Protein AF-A0A3D5DPA6-F1 (afdb_monomer_lite)

Radius of gyration: 35.5 Å; chains: 1; bounding box: 96×90×96 Å

pLDDT: mean 72.43, std 26.32, range [26.78, 98.31]

Foldseek 3Di:
DDVVVVVVVVVVVVVVVVVVVVPDDPDDDDDDDDDDDDDDDDDDDDDDDDDDDDDDDDDDDDDDDDDDDDDDDDDDDDDDDDDDDDYDDDDDDDDDDDDDDDDDDDDDPPPVVVVVVVVVVVCVPPDDDQDDPPPLLVVQLVLLQVLLVQCLLAEPPQRHQQCNDPLRVSLLSLQLCLPVVSQQQDADPVQCFHGSNTDHPVLLQVQVVSRPPVDRQDRSPNNSVSSSVSSLLNCQAFWHFDQDPVRDTDTGGHLQLALVLLCQQPVGSDWDDDVVGGIGNPDDRDDLRSSLVSQLVSSPVSDDPDDSVSSNLSSVCSSCVVPCPDVSNSVSSVVSVVCPPDD

Secondary structure (DSSP, 8-state):
--HHHHHHHHHHHHHHHHHHHHTSPP-------------------------------------------------------S-----------------PPPP-----SSSHHHHHHHHHHHHHHSSSPPP---TTHHHHHHHHHHHTT-GGGS-TTT---TTTSTTTTTHHHHHHHHHHTT-TT-EETTTTEETTTTB-HHHHHHHHGGGT-SS---TTSHHHHHHHHHHHHHHHHH-EEEE-TTSSEEEE--GGGSHHHHHHHHS---EE--TTS--EESS---SHHHHHHHHHHHHHHHSTT--HHHHHHHHHHHHTTT-TTSHHHHHHHHHHHHS----

Sequence (343 aa):
MNKTAELERRLDDVRMSLEFELAQPERGREAPADQIPASCDCTQDDPYCEHDAGRPAAAFGPPRAAQFHAGAYTPGHAGSPGWRTEELVSKGRHSSYHLRLSRGRKVAIAVAVVVAVLVAIVVMTLPGGRASWPASVPRMQSEASRACQNPDVRSEPGQINFACARATRQILWVFALLTSGGNPDFADARTGRIGLEPITPAQGGEVAWSLNLHHPYHPANPIDSIEVAARAINNIIGGATVTGANGNPVVQPGLESDPANCVRYTGSAALSSRRGFPSLCARPVTSPAGQAALVADVFQKWVVGAAPATAQDAAVLFENSANVSDPRVQAILDNLQHSKPQA

Structure (mmCIF, N/CA/C/O backbone):
data_AF-A0A3D5DPA6-F1
#
_entry.id   AF-A0A3D5DPA6-F1
#
loop_
_atom_site.group_PDB
_atom_site.id
_atom_site.type_symbol
_atom_site.label_atom_id
_atom_site.label_alt_id
_atom_site.label_comp_id
_atom_site.label_asym_id
_atom_site.label_entity_id
_atom_site.label_seq_id
_atom_site.pdbx_PDB_ins_code
_atom_site.Cartn_x
_atom_site.Cartn_y
_atom_site.Cartn_z
_atom_site.occupancy
_atom_site.B_iso_or_equiv
_atom_site.auth_seq_id
_atom_site.auth_comp_id
_atom_site.auth_asym_id
_atom_site.auth_atom_id
_atom_site.pdbx_PDB_model_num
ATOM 1 N N . MET A 1 1 ? 35.028 13.591 1.777 1.00 45.66 1 MET A N 1
ATOM 2 C CA . MET A 1 1 ? 34.326 12.451 1.146 1.00 45.66 1 MET A CA 1
ATOM 3 C C . MET A 1 1 ? 34.396 11.282 2.110 1.00 45.66 1 MET A C 1
ATOM 5 O O . MET A 1 1 ? 35.491 10.816 2.404 1.00 45.66 1 MET A O 1
ATOM 9 N N . ASN A 1 2 ? 33.264 10.928 2.717 1.00 57.66 2 ASN A N 1
ATOM 10 C CA . ASN A 1 2 ? 33.223 10.012 3.852 1.00 57.66 2 ASN A CA 1
ATOM 11 C C . ASN A 1 2 ? 33.128 8.567 3.344 1.00 57.66 2 ASN A C 1
ATOM 13 O O . ASN A 1 2 ? 32.065 8.133 2.908 1.00 57.66 2 ASN A O 1
ATOM 17 N N . LYS A 1 3 ? 34.256 7.846 3.360 1.00 53.59 3 LYS A N 1
ATOM 18 C CA . LYS A 1 3 ? 34.376 6.467 2.851 1.00 53.59 3 LYS A CA 1
ATOM 19 C C . LYS A 1 3 ? 33.399 5.491 3.523 1.00 53.59 3 LYS A C 1
ATOM 21 O O . LYS A 1 3 ? 33.078 4.467 2.937 1.00 53.59 3 LYS A O 1
ATOM 26 N N . THR A 1 4 ? 32.909 5.828 4.712 1.00 59.84 4 THR A N 1
ATOM 27 C CA . THR A 1 4 ? 31.949 5.026 5.475 1.00 59.84 4 THR A CA 1
ATOM 28 C C . THR A 1 4 ? 30.556 5.020 4.840 1.00 59.84 4 THR A C 1
ATOM 30 O O . THR A 1 4 ? 29.959 3.960 4.726 1.00 59.84 4 THR A O 1
ATOM 33 N N . ALA A 1 5 ? 30.085 6.157 4.314 1.00 61.06 5 ALA A N 1
ATOM 34 C CA . ALA A 1 5 ? 28.770 6.246 3.664 1.00 61.06 5 ALA A CA 1
ATOM 35 C C . ALA A 1 5 ? 28.733 5.509 2.310 1.00 61.06 5 ALA A C 1
ATOM 37 O O . ALA A 1 5 ? 27.721 4.934 1.923 1.00 61.06 5 ALA A O 1
ATOM 38 N N . GLU A 1 6 ? 29.863 5.491 1.598 1.00 57.03 6 GLU A N 1
ATOM 39 C CA . GLU A 1 6 ? 30.046 4.691 0.379 1.00 57.03 6 GLU A CA 1
ATOM 40 C C . GLU A 1 6 ? 30.031 3.186 0.701 1.00 57.03 6 GLU A C 1
ATOM 42 O O . GLU A 1 6 ? 29.489 2.391 -0.064 1.00 57.03 6 GLU A O 1
ATOM 47 N N . LEU A 1 7 ? 30.609 2.793 1.843 1.00 50.09 7 LEU A N 1
ATOM 48 C CA . LEU A 1 7 ? 30.645 1.401 2.285 1.00 50.09 7 LEU A CA 1
ATOM 49 C C . LEU A 1 7 ? 29.255 0.909 2.706 1.00 50.09 7 LEU A C 1
ATOM 51 O O . LEU A 1 7 ? 28.866 -0.185 2.315 1.00 50.09 7 LEU A O 1
ATOM 55 N N . GLU A 1 8 ? 28.502 1.726 3.443 1.00 61.59 8 GLU A N 1
ATOM 56 C CA . GLU A 1 8 ? 27.121 1.427 3.848 1.00 61.59 8 GLU A CA 1
ATOM 57 C C . GLU A 1 8 ? 26.204 1.299 2.630 1.00 61.59 8 GLU A C 1
ATOM 59 O O . GLU A 1 8 ? 25.492 0.308 2.502 1.00 61.59 8 GLU A O 1
ATOM 64 N N . ARG A 1 9 ? 26.325 2.211 1.654 1.00 64.38 9 ARG A N 1
ATOM 65 C CA . ARG A 1 9 ? 25.565 2.132 0.399 1.00 64.38 9 ARG A CA 1
ATOM 66 C C . ARG A 1 9 ? 25.869 0.855 -0.390 1.00 64.38 9 ARG A C 1
ATOM 68 O O . ARG A 1 9 ? 24.961 0.260 -0.958 1.00 64.38 9 ARG A O 1
ATOM 75 N N . ARG A 1 10 ? 27.135 0.422 -0.420 1.00 53.66 10 ARG A N 1
ATOM 76 C CA . ARG A 1 10 ? 27.532 -0.847 -1.055 1.00 53.66 10 ARG A CA 1
ATOM 77 C C . ARG A 1 10 ? 27.033 -2.058 -0.277 1.00 53.66 10 ARG A C 1
ATOM 79 O O . ARG A 1 10 ? 26.700 -3.058 -0.894 1.00 53.66 10 ARG A O 1
ATOM 86 N N . LEU A 1 11 ? 26.978 -1.980 1.050 1.00 56.88 11 LEU A N 1
ATOM 87 C CA . LEU A 1 11 ? 26.436 -3.052 1.882 1.00 56.88 11 LEU A CA 1
ATOM 88 C C . LEU A 1 11 ? 24.931 -3.224 1.671 1.00 56.88 11 LEU A C 1
ATOM 90 O O . LEU A 1 11 ? 24.476 -4.358 1.561 1.00 56.88 11 LEU A O 1
ATOM 94 N N . ASP A 1 12 ? 24.183 -2.127 1.554 1.00 58.06 12 ASP A N 1
ATOM 95 C CA . ASP A 1 12 ? 22.744 -2.172 1.280 1.00 58.06 12 ASP A CA 1
ATOM 96 C C . ASP A 1 12 ? 22.443 -2.665 -0.142 1.00 58.06 12 ASP A C 1
ATOM 98 O O . ASP A 1 12 ? 21.520 -3.453 -0.340 1.00 58.06 12 ASP A O 1
ATOM 102 N N . ASP A 1 13 ? 23.258 -2.282 -1.127 1.00 57.16 13 ASP A N 1
ATOM 103 C CA . ASP A 1 13 ? 23.141 -2.756 -2.513 1.00 57.16 13 ASP A CA 1
ATOM 104 C C . ASP A 1 13 ? 23.469 -4.256 -2.647 1.00 57.16 13 ASP A C 1
ATOM 106 O O . ASP A 1 13 ? 22.744 -5.020 -3.291 1.00 57.16 13 ASP A O 1
ATOM 110 N N . VAL A 1 14 ? 24.516 -4.712 -1.948 1.00 51.75 14 VAL A N 1
ATOM 111 C CA . VAL A 1 14 ? 24.869 -6.136 -1.849 1.00 51.75 14 VAL A CA 1
ATOM 112 C C . VAL A 1 14 ? 23.791 -6.911 -1.099 1.00 51.75 14 VAL A C 1
ATOM 114 O O . VAL A 1 14 ? 23.474 -8.031 -1.485 1.00 51.75 14 VAL A O 1
ATOM 117 N N . ARG A 1 15 ? 23.182 -6.327 -0.064 1.00 55.09 15 ARG A N 1
ATOM 118 C CA . ARG A 1 15 ? 22.093 -6.962 0.680 1.00 55.09 15 ARG A CA 1
ATOM 119 C C . ARG A 1 15 ? 20.827 -7.093 -0.161 1.00 55.09 15 ARG A C 1
ATOM 121 O O . ARG A 1 15 ? 20.239 -8.166 -0.162 1.00 55.09 15 ARG A O 1
ATOM 128 N N . MET A 1 16 ? 20.437 -6.058 -0.905 1.00 47.41 16 MET A N 1
ATOM 129 C CA . MET A 1 16 ? 19.307 -6.145 -1.838 1.00 47.41 16 MET A CA 1
ATOM 130 C C . MET A 1 16 ? 19.574 -7.161 -2.951 1.00 47.41 16 MET A C 1
ATOM 132 O O . MET A 1 16 ? 18.685 -7.938 -3.293 1.00 47.41 16 MET A O 1
ATOM 136 N N . SER A 1 17 ? 20.804 -7.212 -3.472 1.00 44.91 17 SER A N 1
ATOM 137 C CA . SER A 1 17 ? 21.204 -8.236 -4.444 1.00 44.91 17 SER A CA 1
ATOM 138 C C . SER A 1 17 ? 21.165 -9.646 -3.850 1.00 44.91 17 SER A C 1
ATOM 140 O O . SER A 1 17 ? 20.694 -10.564 -4.510 1.00 44.91 17 SER A O 1
ATOM 142 N N . LEU A 1 18 ? 21.588 -9.823 -2.595 1.00 39.78 18 LEU A N 1
ATOM 143 C CA . LEU A 1 18 ? 21.580 -11.115 -1.905 1.00 39.78 18 LEU A CA 1
ATOM 144 C C . LEU A 1 18 ? 20.160 -11.572 -1.541 1.00 39.78 18 LEU A C 1
ATOM 146 O O . LEU A 1 18 ? 19.842 -12.746 -1.682 1.00 39.78 18 LEU A O 1
ATOM 150 N N . GLU A 1 19 ? 19.286 -10.662 -1.108 1.00 49.97 19 GLU A N 1
ATOM 151 C CA . GLU A 1 19 ? 17.864 -10.952 -0.874 1.00 49.97 19 GLU A CA 1
ATOM 152 C C . GLU A 1 19 ? 17.153 -11.323 -2.188 1.00 49.97 19 GLU A C 1
ATOM 154 O O . GLU A 1 19 ? 16.277 -12.188 -2.196 1.00 49.97 19 GLU A O 1
ATOM 159 N N . PHE A 1 20 ? 17.581 -10.744 -3.314 1.00 46.06 20 PHE A N 1
ATOM 160 C CA . PHE A 1 20 ? 17.113 -11.111 -4.651 1.00 46.06 20 PHE A CA 1
ATOM 161 C C . PHE A 1 20 ? 17.665 -12.467 -5.131 1.00 46.06 20 PHE A C 1
ATOM 163 O O . PHE A 1 20 ? 16.956 -13.230 -5.787 1.00 46.06 20 PHE A O 1
ATOM 170 N N . GLU A 1 21 ? 18.908 -12.800 -4.782 1.00 40.34 21 GLU A N 1
ATOM 171 C CA . GLU A 1 21 ? 19.553 -14.073 -5.122 1.00 40.34 21 GLU A CA 1
ATOM 172 C C . GLU A 1 21 ? 18.999 -15.238 -4.280 1.00 40.34 21 GLU A C 1
ATOM 174 O O . GLU A 1 21 ? 18.727 -16.309 -4.814 1.00 40.34 21 GLU A O 1
ATOM 179 N N . LEU A 1 22 ? 18.705 -15.004 -2.995 1.00 42.12 22 LEU A N 1
ATOM 180 C CA . LEU A 1 22 ? 18.039 -15.959 -2.096 1.00 42.12 22 LEU A CA 1
ATOM 181 C C . LEU A 1 22 ? 16.552 -16.178 -2.426 1.00 42.12 22 LEU A C 1
ATOM 183 O O . LEU A 1 22 ? 15.965 -17.166 -1.988 1.00 42.12 22 LEU A O 1
ATOM 187 N N . ALA A 1 23 ? 15.938 -15.278 -3.199 1.00 42.88 23 ALA A N 1
ATOM 188 C CA . ALA A 1 23 ? 14.587 -15.441 -3.733 1.00 42.88 23 ALA A CA 1
ATOM 189 C C . ALA A 1 23 ? 14.543 -16.267 -5.036 1.00 42.88 23 ALA A C 1
ATOM 191 O O . ALA A 1 23 ? 13.455 -16.529 -5.556 1.00 42.88 23 ALA A O 1
ATOM 192 N N . GLN A 1 24 ? 15.692 -16.705 -5.570 1.00 38.66 24 GLN A N 1
ATOM 193 C CA . GLN A 1 24 ? 15.727 -17.704 -6.636 1.00 38.66 24 GLN A CA 1
ATOM 194 C C . GLN A 1 24 ? 15.568 -19.105 -6.026 1.00 38.66 24 GLN A C 1
ATOM 196 O O . GLN A 1 24 ? 16.349 -19.475 -5.149 1.00 38.66 24 GLN A O 1
ATOM 201 N N . PRO A 1 25 ? 14.600 -19.928 -6.472 1.00 34.19 25 PRO A N 1
ATOM 202 C CA . PRO A 1 25 ? 14.582 -21.328 -6.081 1.00 34.19 25 PRO A CA 1
ATOM 203 C C . PRO A 1 25 ? 15.853 -22.001 -6.607 1.00 34.19 25 PRO A C 1
ATOM 205 O O . PRO A 1 25 ? 16.203 -21.859 -7.783 1.00 34.19 25 PRO A O 1
ATOM 208 N N . GLU A 1 26 ? 16.541 -22.727 -5.724 1.00 34.16 26 GLU A N 1
ATOM 209 C CA . GLU A 1 26 ? 17.706 -23.533 -6.072 1.00 34.16 26 GLU A CA 1
ATOM 210 C C . GLU A 1 26 ? 17.439 -24.361 -7.334 1.00 34.16 26 GLU A C 1
ATOM 212 O O . GLU A 1 26 ? 16.418 -25.045 -7.453 1.00 34.16 26 GLU A O 1
ATOM 217 N N . ARG A 1 27 ? 18.381 -24.315 -8.286 1.00 33.81 27 ARG A N 1
ATOM 218 C CA . ARG A 1 27 ? 18.379 -25.202 -9.450 1.00 33.81 27 ARG A CA 1
ATOM 219 C C . ARG A 1 27 ? 18.388 -26.650 -8.971 1.00 33.81 27 ARG A C 1
ATOM 221 O O . ARG A 1 27 ? 19.429 -27.198 -8.610 1.00 33.81 27 ARG A O 1
ATOM 228 N N . GLY A 1 28 ? 17.230 -27.291 -9.057 1.00 30.94 28 GLY A N 1
ATOM 229 C CA . GLY A 1 28 ? 17.124 -28.738 -9.100 1.00 30.94 28 GLY A CA 1
ATOM 230 C C . GLY A 1 28 ? 17.889 -29.268 -10.312 1.00 30.94 28 GLY A C 1
ATOM 231 O O . GLY A 1 28 ? 17.448 -29.116 -11.445 1.00 30.94 28 GLY A O 1
ATOM 232 N N . ARG A 1 29 ? 19.070 -29.818 -10.028 1.00 32.12 29 ARG A N 1
ATOM 233 C CA . ARG A 1 29 ? 19.780 -30.918 -10.700 1.00 32.12 29 ARG A CA 1
ATOM 234 C C . ARG A 1 29 ? 19.189 -31.381 -12.046 1.00 32.12 29 ARG A C 1
ATOM 236 O O . ARG A 1 29 ? 18.097 -31.940 -12.094 1.00 32.12 29 ARG A O 1
ATOM 243 N N . GLU A 1 30 ? 19.985 -31.227 -13.103 1.00 35.66 30 GLU A N 1
ATOM 244 C CA . GLU A 1 30 ? 19.811 -31.872 -14.410 1.00 35.66 30 GLU A CA 1
ATOM 245 C C . GLU A 1 30 ? 19.479 -33.369 -14.298 1.00 35.66 30 GLU A C 1
ATOM 247 O O . GLU A 1 30 ? 20.151 -34.119 -13.587 1.00 35.66 30 GLU A O 1
ATOM 252 N N . ALA A 1 31 ? 18.493 -33.803 -15.085 1.00 29.53 31 ALA A N 1
ATOM 253 C CA . ALA A 1 31 ? 18.362 -35.176 -15.562 1.00 29.53 31 ALA A CA 1
ATOM 254 C C . ALA A 1 31 ? 18.289 -35.137 -17.104 1.00 29.53 31 ALA A C 1
ATOM 256 O O . ALA A 1 31 ? 17.688 -34.208 -17.650 1.00 29.53 31 ALA A O 1
ATOM 257 N N . PRO A 1 32 ? 18.945 -36.074 -17.810 1.00 33.34 32 PRO A N 1
ATOM 258 C CA . PRO A 1 32 ? 19.296 -35.910 -19.216 1.00 33.34 32 PRO A CA 1
ATOM 259 C C . PRO A 1 32 ? 18.107 -36.117 -20.156 1.00 33.34 32 PRO A C 1
ATOM 261 O O . PRO A 1 32 ? 17.186 -36.885 -19.878 1.00 33.34 32 PRO A O 1
ATOM 264 N N . ALA A 1 33 ? 18.179 -35.436 -21.299 1.00 39.47 33 ALA A N 1
ATOM 265 C CA . ALA A 1 33 ? 17.350 -35.689 -22.464 1.00 39.47 33 ALA A CA 1
ATOM 266 C C . ALA A 1 33 ? 17.561 -37.124 -22.961 1.00 39.47 33 ALA A C 1
ATOM 268 O O . ALA A 1 33 ? 18.704 -37.508 -23.184 1.00 39.47 33 ALA A O 1
ATOM 269 N N . ASP A 1 34 ? 16.477 -37.885 -23.132 1.00 38.34 34 ASP A N 1
ATOM 270 C CA . ASP A 1 34 ? 16.274 -38.753 -24.296 1.00 38.34 34 ASP A CA 1
ATOM 271 C C . ASP A 1 34 ? 14.910 -39.470 -24.264 1.00 38.34 34 ASP A C 1
ATOM 273 O O . ASP A 1 34 ? 14.419 -39.872 -23.212 1.00 38.34 34 ASP A O 1
ATOM 277 N N . GLN A 1 35 ? 14.383 -39.688 -25.475 1.00 32.66 35 GLN A N 1
ATOM 278 C CA . GLN A 1 35 ? 13.278 -40.573 -25.895 1.00 32.66 35 GLN A CA 1
ATOM 279 C C . GLN A 1 35 ? 11.896 -39.948 -26.174 1.00 32.66 35 GLN A C 1
ATOM 281 O O . GLN A 1 35 ? 11.013 -39.806 -25.333 1.00 32.66 35 GLN A O 1
ATOM 286 N N . ILE A 1 36 ? 11.734 -39.676 -27.472 1.00 39.12 36 ILE A N 1
ATOM 287 C CA . ILE A 1 36 ? 10.507 -39.586 -28.274 1.00 39.12 36 ILE A CA 1
ATOM 288 C C . ILE A 1 36 ? 9.677 -40.885 -28.139 1.00 39.12 36 ILE A C 1
ATOM 290 O O . ILE A 1 36 ? 10.257 -41.968 -28.050 1.00 39.12 36 ILE A O 1
ATOM 294 N N . PRO A 1 37 ? 8.338 -40.816 -28.275 1.00 35.31 37 PRO A N 1
ATOM 295 C CA . PRO A 1 37 ? 7.707 -41.637 -29.312 1.00 35.31 37 PRO A CA 1
ATOM 296 C C . PRO A 1 37 ? 6.803 -40.821 -30.243 1.00 35.31 37 PRO A C 1
ATOM 298 O O . PRO A 1 37 ? 5.924 -40.073 -29.819 1.00 35.31 37 PRO A O 1
ATOM 301 N N . ALA A 1 38 ? 7.017 -41.036 -31.538 1.00 33.12 38 ALA A N 1
ATOM 302 C CA . ALA A 1 38 ? 6.091 -40.712 -32.603 1.00 33.12 38 ALA A CA 1
ATOM 303 C C . ALA A 1 38 ? 4.957 -41.748 -32.630 1.00 33.12 38 ALA A C 1
ATOM 305 O O . ALA A 1 38 ? 5.204 -42.940 -32.458 1.00 33.12 38 ALA A O 1
ATOM 306 N N . SER A 1 39 ? 3.731 -41.304 -32.891 1.00 29.64 39 SER A N 1
ATOM 307 C CA . SER A 1 39 ? 2.858 -41.836 -33.952 1.00 29.64 39 SER A CA 1
ATOM 308 C C . SER A 1 39 ? 1.429 -41.327 -33.759 1.00 29.64 39 SER A C 1
ATOM 310 O O . SER A 1 39 ? 0.843 -41.468 -32.692 1.00 29.64 39 SER A O 1
ATOM 312 N N . CYS A 1 40 ? 0.904 -40.692 -34.802 1.00 28.23 40 CYS A N 1
ATOM 313 C CA . CYS A 1 40 ? -0.411 -40.960 -35.381 1.00 28.23 40 CYS A CA 1
ATOM 314 C C . CYS A 1 40 ? -0.485 -40.126 -36.660 1.00 28.23 40 CYS A C 1
ATOM 316 O O . CYS A 1 40 ? -0.783 -38.934 -36.654 1.00 28.23 40 CYS A O 1
ATOM 318 N N . ASP A 1 41 ? -0.077 -40.801 -37.724 1.00 30.25 41 ASP A N 1
ATOM 319 C CA . ASP A 1 41 ? -0.128 -40.411 -39.120 1.00 30.25 41 ASP A CA 1
ATOM 320 C C . ASP A 1 41 ? -1.521 -40.740 -39.672 1.00 30.25 41 ASP A C 1
ATOM 322 O O . ASP A 1 41 ? -2.005 -41.854 -39.473 1.00 30.25 41 ASP A O 1
ATOM 326 N N . CYS A 1 42 ? -2.146 -39.776 -40.346 1.00 26.78 42 CYS A N 1
ATOM 327 C CA . CYS A 1 42 ? -3.297 -39.984 -41.221 1.00 26.78 42 CYS A CA 1
ATOM 328 C C . CYS A 1 42 ? -3.216 -38.959 -42.363 1.00 26.78 42 CYS A C 1
ATOM 330 O O . CYS A 1 42 ? -3.900 -37.934 -42.330 1.00 26.78 42 CYS A O 1
ATOM 332 N N . THR A 1 43 ? -2.392 -39.228 -43.376 1.00 31.45 43 THR A N 1
ATOM 333 C CA . THR A 1 43 ? -2.545 -38.619 -44.706 1.00 31.45 43 THR A CA 1
ATOM 334 C C . THR A 1 43 ? -3.060 -39.656 -45.707 1.00 31.45 43 THR A C 1
ATOM 336 O O . THR A 1 43 ? -2.410 -40.644 -46.013 1.00 31.45 43 THR A O 1
ATOM 339 N N . GLN A 1 44 ? -4.327 -39.457 -46.075 1.00 34.66 44 GLN A N 1
ATOM 340 C CA . GLN A 1 44 ? -4.905 -39.467 -47.424 1.00 34.66 44 GLN A CA 1
ATOM 341 C C . GLN A 1 44 ? -4.053 -40.069 -48.562 1.00 34.66 44 GLN A C 1
ATOM 343 O O . GLN A 1 44 ? -3.026 -39.497 -48.899 1.00 34.66 44 GLN A O 1
ATOM 348 N N . ASP A 1 45 ? -4.533 -41.163 -49.171 1.00 32.06 45 ASP A N 1
ATOM 349 C CA . ASP A 1 45 ? -4.733 -41.327 -50.628 1.00 32.06 45 ASP A CA 1
ATOM 350 C C . ASP A 1 45 ? -5.134 -42.780 -50.966 1.00 32.06 45 ASP A C 1
ATOM 352 O O . ASP A 1 45 ? -4.396 -43.716 -50.679 1.00 32.06 45 ASP A O 1
ATOM 356 N N . ASP A 1 46 ? -6.325 -42.980 -51.547 1.00 31.19 46 ASP A N 1
ATOM 357 C CA . ASP A 1 46 ? -6.431 -43.536 -52.907 1.00 31.19 46 ASP A CA 1
ATOM 358 C C . ASP A 1 46 ? -7.879 -43.451 -53.464 1.00 31.19 46 ASP A C 1
ATOM 360 O O . ASP A 1 46 ? -8.850 -43.473 -52.696 1.00 31.19 46 ASP A O 1
ATOM 364 N N . PRO A 1 47 ? -8.042 -43.317 -54.797 1.00 48.84 47 PRO A N 1
ATOM 365 C CA . PRO A 1 47 ? -9.281 -42.979 -55.493 1.00 48.84 47 PRO A CA 1
ATOM 366 C C . PRO A 1 47 ? -9.983 -44.219 -56.069 1.00 48.84 47 PRO A C 1
ATOM 368 O O . PRO A 1 47 ? -9.327 -45.206 -56.368 1.00 48.84 47 PRO A O 1
ATOM 371 N N . TYR A 1 48 ? -11.304 -44.159 -56.276 1.00 29.70 48 TYR A N 1
ATOM 372 C CA . TYR A 1 48 ? -12.026 -44.612 -57.484 1.00 29.70 48 TYR A CA 1
ATOM 373 C C . TYR A 1 48 ? -13.547 -44.624 -57.243 1.00 29.70 48 TYR A C 1
ATOM 375 O O . TYR A 1 48 ? -14.019 -44.873 -56.135 1.00 29.70 48 TYR A O 1
ATOM 383 N N . CYS A 1 49 ? -14.266 -44.436 -58.352 1.00 28.72 49 CYS A N 1
ATOM 384 C CA . CYS A 1 49 ? -15.697 -44.621 -58.615 1.00 28.72 49 CYS A CA 1
ATOM 385 C C . CYS A 1 49 ? -16.550 -43.345 -58.740 1.00 28.72 49 CYS A C 1
ATOM 387 O O . CYS A 1 49 ? -16.782 -42.571 -57.816 1.00 28.72 49 CYS A O 1
ATOM 389 N N . GLU A 1 50 ? -16.976 -43.197 -59.990 1.00 29.27 50 GLU A N 1
ATOM 390 C CA . GLU A 1 50 ? -17.654 -42.129 -60.701 1.00 29.27 50 GLU A CA 1
ATOM 391 C C . GLU A 1 50 ? -19.151 -41.963 -60.400 1.00 29.27 50 GLU A C 1
ATOM 393 O O . GLU A 1 50 ? -19.817 -42.885 -59.946 1.00 29.27 50 GLU A O 1
ATOM 398 N N . HIS A 1 51 ? -19.634 -40.778 -60.802 1.00 30.31 51 HIS A N 1
ATOM 399 C CA . HIS A 1 51 ? -20.952 -40.449 -61.359 1.00 30.31 51 HIS A CA 1
ATOM 400 C C . HIS A 1 51 ? -22.216 -40.921 -60.619 1.00 30.31 51 HIS A C 1
ATOM 402 O O . HIS A 1 51 ? -22.622 -42.070 -60.730 1.00 30.31 51 HIS A O 1
ATOM 408 N N . ASP A 1 52 ? -22.985 -39.949 -60.110 1.00 30.81 52 ASP A N 1
ATOM 409 C CA . ASP A 1 52 ? -24.289 -39.730 -60.744 1.00 30.81 52 ASP A CA 1
ATOM 410 C C . ASP A 1 52 ? -24.790 -38.283 -60.633 1.00 30.81 52 ASP A C 1
ATOM 412 O O . ASP A 1 52 ? -24.737 -37.633 -59.586 1.00 30.81 52 ASP A O 1
ATOM 416 N N . ALA A 1 53 ? -25.269 -37.781 -61.767 1.00 33.88 53 ALA A N 1
ATOM 417 C CA . ALA A 1 53 ? -25.881 -36.476 -61.930 1.00 33.88 53 ALA A CA 1
ATOM 418 C C . ALA A 1 53 ? -27.404 -36.626 -61.847 1.00 33.88 53 ALA A C 1
ATOM 420 O O . ALA A 1 53 ? -27.996 -37.426 -62.563 1.00 33.88 53 ALA A O 1
ATOM 421 N N . GLY A 1 54 ? -28.064 -35.805 -61.028 1.00 29.05 54 GLY A N 1
ATOM 422 C CA . GLY A 1 54 ? -29.524 -35.815 -60.933 1.00 29.05 54 GLY A CA 1
ATOM 423 C C . GLY A 1 54 ? -30.093 -34.551 -60.299 1.00 29.05 54 GLY A C 1
ATOM 424 O O . GLY A 1 54 ? -30.442 -34.532 -59.125 1.00 29.05 54 GLY A O 1
ATOM 425 N N . ARG A 1 55 ? -30.221 -33.482 -61.090 1.00 34.28 55 ARG A N 1
ATOM 426 C CA . ARG A 1 55 ? -31.156 -32.366 -60.839 1.00 34.28 55 ARG A CA 1
ATOM 427 C C . ARG A 1 55 ? -32.224 -32.432 -61.941 1.00 34.28 55 ARG A C 1
ATOM 429 O O . ARG A 1 55 ? -31.849 -32.781 -63.060 1.00 34.28 55 ARG A O 1
ATOM 436 N N . PRO A 1 56 ? -33.500 -32.052 -61.705 1.00 39.75 56 PRO A N 1
ATOM 437 C CA . PRO A 1 56 ? -33.824 -30.621 -61.740 1.00 39.75 56 PRO A CA 1
ATOM 438 C C . PRO A 1 56 ? -35.014 -30.132 -60.870 1.00 39.75 56 PRO A C 1
ATOM 440 O O . PRO A 1 56 ? -35.913 -30.867 -60.491 1.00 39.75 56 PRO A O 1
ATOM 443 N N . ALA A 1 57 ? -34.954 -28.824 -60.598 1.00 31.09 57 ALA A N 1
ATOM 444 C CA . ALA A 1 57 ? -35.997 -27.792 -60.463 1.00 31.09 57 ALA A CA 1
ATOM 445 C C . ALA A 1 57 ? -37.477 -28.116 -60.131 1.00 31.09 57 ALA A C 1
ATOM 447 O O . ALA A 1 57 ? -38.174 -28.751 -60.911 1.00 31.09 57 ALA A O 1
ATOM 448 N N . ALA A 1 58 ? -37.989 -27.419 -59.102 1.00 32.97 58 ALA A N 1
ATOM 449 C CA . ALA A 1 58 ? -39.225 -26.606 -59.087 1.00 32.97 58 ALA A CA 1
ATOM 450 C C . ALA A 1 58 ? -39.295 -25.830 -57.743 1.00 32.97 58 ALA A C 1
ATOM 452 O O . ALA A 1 58 ? -38.801 -26.335 -56.744 1.00 32.97 58 ALA A O 1
ATOM 453 N N . ALA A 1 59 ? -39.913 -24.665 -57.545 1.00 31.05 59 ALA A N 1
ATOM 454 C CA . ALA A 1 59 ? -40.253 -23.484 -58.337 1.00 31.05 59 ALA A CA 1
ATOM 455 C C . ALA A 1 59 ? -40.994 -22.523 -57.364 1.00 31.05 59 ALA A C 1
ATOM 457 O O . ALA A 1 59 ? -41.977 -22.922 -56.757 1.00 31.05 59 ALA A O 1
ATOM 458 N N . PHE A 1 60 ? -40.506 -21.281 -57.244 1.00 29.08 60 PHE A N 1
ATOM 459 C CA . PHE A 1 60 ? -41.234 -20.013 -57.016 1.00 29.08 60 PHE A CA 1
ATOM 460 C C . PHE A 1 60 ? -42.191 -19.771 -55.813 1.00 29.08 60 PHE A C 1
ATOM 462 O O . PHE A 1 60 ? -43.369 -20.084 -55.884 1.00 29.08 60 PHE A O 1
ATOM 469 N N . GLY A 1 61 ? -41.693 -18.973 -54.843 1.00 29.39 61 GLY A N 1
ATOM 470 C CA . GLY A 1 61 ? -42.264 -17.690 -54.337 1.00 29.39 61 GLY A CA 1
ATOM 471 C C . GLY A 1 61 ? -43.579 -17.668 -53.519 1.00 29.39 61 GLY A C 1
ATOM 472 O O . GLY A 1 61 ? -44.300 -18.656 -53.523 1.00 29.39 61 GLY A O 1
ATOM 473 N N . PRO A 1 62 ? -43.951 -16.538 -52.854 1.00 41.97 62 PRO A N 1
ATOM 474 C CA . PRO A 1 62 ? -43.379 -15.183 -52.951 1.00 41.97 62 PRO A CA 1
ATOM 475 C C . PRO A 1 62 ? -43.076 -14.472 -51.594 1.00 41.97 62 PRO A C 1
ATOM 477 O O . PRO A 1 62 ? -43.374 -14.994 -50.521 1.00 41.97 62 PRO A O 1
ATOM 480 N N . PRO A 1 63 ? -42.500 -13.247 -51.633 1.00 45.88 63 PRO A N 1
ATOM 481 C CA . PRO A 1 63 ? -42.315 -12.353 -50.484 1.00 45.88 63 PRO A CA 1
ATOM 482 C C . PRO A 1 63 ? -43.373 -11.223 -50.397 1.00 45.88 63 PRO A C 1
ATOM 484 O O . PRO A 1 63 ? -44.087 -10.965 -51.363 1.00 45.88 63 PRO A O 1
ATOM 487 N N . ARG A 1 64 ? -43.314 -10.467 -49.280 1.00 31.25 64 ARG A N 1
ATOM 488 C CA . ARG A 1 64 ? -43.923 -9.146 -48.948 1.00 31.25 64 ARG A CA 1
ATOM 489 C C . ARG A 1 64 ? -45.334 -9.105 -48.342 1.00 31.25 64 ARG A C 1
ATOM 491 O O . ARG A 1 64 ? -46.290 -9.568 -48.941 1.00 31.25 64 ARG A O 1
ATOM 498 N N . ALA A 1 65 ? -45.465 -8.274 -47.301 1.00 30.69 65 ALA A N 1
ATOM 499 C CA . ALA A 1 65 ? -46.221 -7.020 -47.411 1.00 30.69 65 ALA A CA 1
ATOM 500 C C . ALA A 1 65 ? -45.739 -5.981 -46.378 1.00 30.69 65 ALA A C 1
ATOM 502 O O . ALA A 1 65 ? -45.864 -6.170 -45.174 1.00 30.69 65 ALA A O 1
ATOM 503 N N . ALA A 1 66 ? -45.203 -4.870 -46.883 1.00 33.31 66 ALA A N 1
ATOM 504 C CA . ALA A 1 66 ? -45.239 -3.575 -46.217 1.00 33.31 66 ALA A CA 1
ATOM 505 C C . ALA A 1 66 ? -46.452 -2.825 -46.779 1.00 33.31 66 ALA A C 1
ATOM 507 O O . ALA A 1 66 ? -46.637 -2.827 -47.998 1.00 33.31 66 ALA A O 1
ATOM 508 N N . GLN A 1 67 ? -47.233 -2.162 -45.928 1.00 30.28 67 GLN A N 1
ATOM 509 C CA . GLN A 1 67 ? -48.159 -1.111 -46.346 1.00 30.28 67 GLN A CA 1
ATOM 510 C C . GLN A 1 67 ? -48.050 0.080 -45.392 1.00 30.28 67 GLN A C 1
ATOM 512 O O . GLN A 1 67 ? -48.173 -0.042 -44.176 1.00 30.28 67 GLN A O 1
ATOM 517 N N . PHE A 1 68 ? -47.757 1.223 -46.006 1.00 28.22 68 PHE A N 1
ATOM 518 C CA . PHE A 1 68 ? -47.875 2.575 -45.481 1.00 28.22 68 PHE A CA 1
ATOM 519 C C . PHE A 1 68 ? -49.336 2.901 -45.138 1.00 28.22 68 PHE A C 1
ATOM 521 O O . PHE A 1 68 ? -50.220 2.476 -45.869 1.00 28.22 68 PHE A O 1
ATOM 528 N N . HIS A 1 69 ? -49.567 3.762 -44.141 1.00 29.84 69 HIS A N 1
ATOM 529 C CA . HIS A 1 69 ? -50.265 5.039 -44.350 1.00 29.84 69 HIS A CA 1
ATOM 530 C C . HIS A 1 69 ? -50.062 5.999 -43.166 1.00 29.84 69 HIS A C 1
ATOM 532 O O . HIS A 1 69 ? -49.994 5.606 -42.006 1.00 29.84 69 HIS A O 1
ATOM 538 N N . ALA A 1 70 ? -49.912 7.272 -43.526 1.00 30.77 70 ALA A N 1
ATOM 539 C CA . ALA A 1 70 ? -49.693 8.436 -42.681 1.00 30.77 70 ALA A CA 1
ATOM 540 C C . ALA A 1 70 ? -50.943 8.850 -41.882 1.00 30.77 70 ALA A C 1
ATOM 542 O O . ALA A 1 70 ? -52.063 8.630 -42.336 1.00 30.77 70 ALA A O 1
ATOM 543 N N . GLY A 1 71 ? -50.752 9.554 -40.759 1.00 27.92 71 GLY A N 1
ATOM 544 C CA . GLY A 1 71 ? -51.851 10.244 -40.078 1.00 27.92 71 GLY A CA 1
ATOM 545 C C . GLY A 1 71 ? -51.477 10.912 -38.754 1.00 27.92 71 GLY A C 1
ATOM 546 O O . GLY A 1 71 ? -51.445 10.258 -37.725 1.00 27.92 71 GLY A O 1
ATOM 547 N N . ALA A 1 72 ? -51.198 12.215 -38.827 1.00 30.88 72 ALA A N 1
ATOM 548 C CA . ALA A 1 72 ? -51.454 13.278 -37.846 1.00 30.88 72 ALA A CA 1
ATOM 549 C C . ALA A 1 72 ? -51.470 12.968 -36.327 1.00 30.88 72 ALA A C 1
ATOM 551 O O . ALA A 1 72 ? -52.387 12.356 -35.788 1.00 30.88 72 ALA A O 1
ATOM 552 N N . TYR A 1 73 ? -50.530 13.594 -35.612 1.00 30.61 73 TYR A N 1
ATOM 553 C CA . TYR A 1 73 ? -50.635 13.895 -34.182 1.00 30.61 73 TYR A CA 1
ATOM 554 C C . TYR A 1 73 ? -51.682 14.995 -33.936 1.00 30.61 73 TYR A C 1
ATOM 556 O O . TYR A 1 73 ? -51.533 16.104 -34.443 1.00 30.61 73 TYR A O 1
ATOM 564 N N . THR A 1 74 ? -52.693 14.724 -33.108 1.00 32.78 74 THR A N 1
ATOM 565 C CA . THR A 1 74 ? -53.355 15.702 -32.214 1.00 32.78 74 THR A CA 1
ATOM 566 C C . THR A 1 74 ? -54.055 14.960 -31.058 1.00 32.78 74 THR A C 1
ATOM 568 O O . THR A 1 74 ? -54.503 13.833 -31.261 1.00 32.78 74 THR A O 1
ATOM 571 N N . PRO A 1 75 ? -54.124 15.533 -29.837 1.00 42.59 75 PRO A N 1
ATOM 572 C CA . PRO A 1 75 ? -54.522 14.808 -28.628 1.00 42.59 75 PRO A CA 1
ATOM 573 C C . PRO A 1 75 ? -55.976 15.081 -28.189 1.00 42.59 75 PRO A C 1
ATOM 575 O O . PRO A 1 75 ? -56.455 16.209 -28.264 1.00 42.59 75 PRO A O 1
ATOM 578 N N . GLY A 1 76 ? -56.641 14.070 -27.624 1.00 28.19 76 GLY A N 1
ATOM 579 C CA . GLY A 1 76 ? -57.907 14.177 -26.877 1.00 28.19 76 GLY A CA 1
ATOM 580 C C . GLY A 1 76 ? -58.179 12.843 -26.167 1.00 28.19 76 GLY A C 1
ATOM 581 O O . GLY A 1 76 ? -58.190 11.811 -26.819 1.00 28.19 76 GLY A O 1
ATOM 582 N N . HIS A 1 77 ? -58.028 12.756 -24.843 1.00 29.25 77 HIS A N 1
ATOM 583 C CA . HIS A 1 77 ? -59.023 12.999 -23.781 1.00 29.25 77 HIS A CA 1
ATOM 584 C C . HIS A 1 77 ? -60.142 11.947 -23.643 1.00 29.25 77 HIS A C 1
ATOM 586 O O . HIS A 1 77 ? -60.797 11.590 -24.612 1.00 29.25 77 HIS A O 1
ATOM 592 N N . ALA A 1 78 ? -60.389 11.613 -22.364 1.00 31.28 78 ALA A N 1
ATOM 593 C CA . ALA A 1 78 ? -61.415 10.753 -21.747 1.00 31.28 78 ALA A CA 1
ATOM 594 C C . ALA A 1 78 ? -61.069 9.245 -21.650 1.00 31.28 78 ALA A C 1
ATOM 596 O O . ALA A 1 78 ? -60.723 8.621 -22.639 1.00 31.28 78 ALA A O 1
ATOM 597 N N . GLY A 1 79 ? -61.132 8.578 -20.490 1.00 30.14 79 GLY A N 1
ATOM 598 C CA . GLY A 1 79 ? -61.649 8.973 -19.178 1.00 30.14 79 GLY A CA 1
ATOM 599 C C . GLY A 1 79 ? -61.213 8.000 -18.065 1.00 30.14 79 GLY A C 1
ATOM 600 O O . GLY A 1 79 ? -61.036 6.808 -18.292 1.00 30.14 79 GLY A O 1
ATOM 601 N N . SER A 1 80 ? -61.003 8.585 -16.883 1.00 38.91 80 SER A N 1
ATOM 602 C CA . SER A 1 80 ? -60.601 8.014 -15.578 1.00 38.91 80 SER A CA 1
ATOM 603 C C . SER A 1 80 ? -61.818 7.386 -14.844 1.00 38.91 80 SER A C 1
ATOM 605 O O . SER A 1 80 ? -62.928 7.592 -15.341 1.00 38.91 80 SER A O 1
ATOM 607 N N . PRO A 1 81 ? -61.708 6.682 -13.682 1.00 46.00 81 PRO A N 1
ATOM 608 C CA . PRO A 1 81 ? -61.466 7.382 -12.402 1.00 46.00 81 PRO A CA 1
ATOM 609 C C . PRO A 1 81 ? -60.754 6.598 -11.268 1.00 46.00 81 PRO A C 1
ATOM 611 O O . PRO A 1 81 ? -60.781 5.373 -11.185 1.00 46.00 81 PRO A O 1
ATOM 614 N N . GLY A 1 82 ? -60.230 7.370 -10.307 1.00 31.16 82 GLY A N 1
ATOM 615 C CA . GLY A 1 82 ? -59.817 6.947 -8.961 1.00 31.16 82 GLY A CA 1
ATOM 616 C C . GLY A 1 82 ? -58.329 7.213 -8.746 1.00 31.16 82 GLY A C 1
ATOM 617 O O . GLY A 1 82 ? -57.500 6.461 -9.232 1.00 31.16 82 GLY A O 1
ATOM 618 N N . TRP A 1 83 ? -57.863 8.244 -8.048 1.00 32.53 83 TRP A N 1
ATOM 619 C CA . TRP A 1 83 ? -58.426 9.000 -6.934 1.00 32.53 83 TRP A CA 1
ATOM 620 C C . TRP A 1 83 ? -57.551 10.260 -6.759 1.00 32.53 83 TRP A C 1
ATOM 622 O O . TRP A 1 83 ? -56.357 10.165 -6.487 1.00 32.53 83 TRP A O 1
ATOM 632 N N . ARG A 1 84 ? -58.127 11.448 -6.957 1.00 38.72 84 ARG A N 1
ATOM 633 C CA . ARG A 1 84 ? -57.700 12.726 -6.364 1.00 38.72 84 ARG A CA 1
ATOM 634 C C . ARG A 1 84 ? -58.874 13.687 -6.456 1.00 38.72 84 ARG A C 1
ATOM 636 O O . ARG A 1 84 ? -59.244 14.098 -7.549 1.00 38.72 84 ARG A O 1
ATOM 643 N N . THR A 1 85 ? -59.364 14.058 -5.296 1.00 38.28 85 THR A N 1
ATOM 644 C CA . THR A 1 85 ? -60.256 15.169 -4.987 1.00 38.28 85 THR A CA 1
ATOM 645 C C . THR A 1 85 ? -60.033 15.359 -3.483 1.00 38.28 85 THR A C 1
ATOM 647 O O . THR A 1 85 ? -59.868 14.380 -2.761 1.00 38.28 85 THR A O 1
ATOM 650 N N . GLU A 1 86 ? -59.829 16.536 -2.925 1.00 40.31 86 GLU A N 1
ATOM 651 C CA . GLU A 1 86 ? -60.316 17.867 -3.255 1.00 40.31 86 GLU A CA 1
ATOM 652 C C . GLU A 1 86 ? -59.462 18.811 -2.368 1.00 40.31 86 GLU A C 1
ATOM 654 O O . GLU A 1 86 ? -59.088 18.449 -1.255 1.00 40.31 86 GLU A O 1
ATOM 659 N N . GLU A 1 87 ? -58.888 19.889 -2.912 1.00 39.22 87 GLU A N 1
ATOM 660 C CA . GLU A 1 87 ? -59.484 21.241 -2.864 1.00 39.22 87 GLU A CA 1
ATOM 661 C C . GLU A 1 87 ? -58.994 22.039 -1.639 1.00 39.22 87 GLU A C 1
ATOM 663 O O . GLU A 1 87 ? -58.712 21.475 -0.594 1.00 39.22 87 GLU A O 1
ATOM 668 N N . LEU A 1 88 ? -58.838 23.362 -1.644 1.00 38.69 88 LEU A N 1
ATOM 669 C CA . LEU A 1 88 ? -59.122 24.431 -2.604 1.00 38.69 88 LEU A CA 1
ATOM 670 C C . LEU A 1 88 ? -58.554 25.739 -2.009 1.00 38.69 88 LEU A C 1
ATOM 672 O O . LEU A 1 88 ? -58.279 25.804 -0.815 1.00 38.69 88 LEU A O 1
ATOM 676 N N . VAL A 1 89 ? -58.571 26.805 -2.825 1.00 40.88 89 VAL A N 1
ATOM 677 C CA . VAL A 1 89 ? -58.576 28.233 -2.417 1.00 40.88 89 VAL A CA 1
ATOM 678 C C . VAL A 1 89 ? -57.219 28.776 -1.932 1.00 40.88 89 VAL A C 1
ATOM 680 O O . VAL A 1 89 ? -56.547 28.182 -1.112 1.00 40.88 89 VAL A O 1
ATOM 683 N N . SER A 1 90 ? -56.737 29.970 -2.267 1.00 34.94 90 SER A N 1
ATOM 684 C CA . SER A 1 90 ? -56.977 30.969 -3.309 1.00 34.94 90 SER A CA 1
ATOM 685 C C . SER A 1 90 ? -55.903 32.040 -3.086 1.00 34.94 90 SER A C 1
ATOM 687 O O . SER A 1 90 ? -55.585 32.389 -1.952 1.00 34.94 90 SER A O 1
ATOM 689 N N . LYS A 1 91 ? -55.376 32.568 -4.188 1.00 35.72 91 LYS A N 1
ATOM 690 C CA . LYS A 1 91 ? -54.728 33.877 -4.359 1.00 35.72 91 LYS A CA 1
ATOM 691 C C . LYS A 1 91 ? -54.785 34.854 -3.164 1.00 35.72 91 LYS A C 1
ATOM 693 O O . LYS A 1 91 ? -55.851 35.338 -2.808 1.00 35.72 91 LYS A O 1
ATOM 698 N N . GLY A 1 92 ? -53.592 35.299 -2.762 1.00 31.91 92 GLY A N 1
ATOM 699 C CA . GLY A 1 92 ? -53.195 36.713 -2.762 1.00 31.91 92 GLY A CA 1
ATOM 700 C C . GLY A 1 92 ? -53.730 37.637 -1.663 1.00 31.91 92 GLY A C 1
ATOM 701 O O . GLY A 1 92 ? -54.914 37.934 -1.619 1.00 31.91 92 GLY A O 1
ATOM 702 N N . ARG A 1 93 ? -52.811 38.245 -0.900 1.00 31.03 93 ARG A N 1
ATOM 703 C CA . ARG A 1 93 ? -52.621 39.708 -0.750 1.00 31.03 93 ARG A CA 1
ATOM 704 C C . ARG A 1 93 ? -51.621 39.995 0.371 1.00 31.03 93 ARG A C 1
ATOM 706 O O . ARG A 1 93 ? -51.658 39.375 1.425 1.00 31.03 93 ARG A O 1
ATOM 713 N N . HIS A 1 94 ? -50.744 40.967 0.132 1.00 44.75 94 HIS A N 1
ATOM 714 C CA . HIS A 1 94 ? -49.980 41.625 1.186 1.00 44.75 94 HIS A CA 1
ATOM 715 C C . HIS A 1 94 ? -50.931 42.480 2.035 1.00 44.75 94 HIS A C 1
ATOM 717 O O . HIS A 1 94 ? -51.750 43.214 1.483 1.00 44.75 94 HIS A O 1
ATOM 723 N N . SER A 1 95 ? -50.789 42.426 3.359 1.00 37.59 95 SER A N 1
ATOM 724 C CA . SER A 1 95 ? -51.233 43.486 4.265 1.00 37.59 95 SER A CA 1
ATOM 725 C C . SER A 1 95 ? -50.424 43.410 5.557 1.00 37.59 95 SER A C 1
ATOM 727 O O . SER A 1 95 ? -50.415 42.408 6.267 1.00 37.59 95 SER A O 1
ATOM 729 N N . SER A 1 96 ? -49.692 44.484 5.800 1.00 42.06 96 SER A N 1
ATOM 730 C CA . SER A 1 96 ? -48.971 44.817 7.013 1.00 42.06 96 SER A CA 1
ATOM 731 C C . SER A 1 96 ? -49.951 45.106 8.150 1.00 42.06 96 SER A C 1
ATOM 733 O O . SER A 1 96 ? -50.733 46.047 8.063 1.00 42.06 96 SER A O 1
ATOM 735 N N . TYR A 1 97 ? -49.847 44.361 9.252 1.00 35.97 97 TYR A N 1
ATOM 736 C CA . TYR A 1 97 ? -50.366 44.790 10.550 1.00 35.97 97 TYR A CA 1
ATOM 737 C C . TYR A 1 97 ? -49.345 44.488 11.646 1.00 35.97 97 TYR A C 1
ATOM 739 O O . TYR A 1 97 ? -49.002 43.342 11.929 1.00 35.97 97 TYR A O 1
ATOM 747 N N . HIS A 1 98 ? -48.840 45.564 12.247 1.00 40.03 98 HIS A N 1
ATOM 748 C CA . HIS A 1 98 ? -47.992 45.536 13.427 1.00 40.03 98 HIS A CA 1
ATOM 749 C C . HIS A 1 98 ? -48.789 45.004 14.620 1.00 40.03 98 HIS A C 1
ATOM 751 O O . HIS A 1 98 ? -49.754 45.646 15.040 1.00 40.03 98 HIS A O 1
ATOM 757 N N . LEU A 1 99 ? -48.350 43.896 15.224 1.00 39.50 99 LEU A N 1
ATOM 758 C CA . LEU A 1 99 ? -48.756 43.572 16.586 1.00 39.50 99 LEU A CA 1
ATOM 759 C C . LEU A 1 99 ? -47.706 44.103 17.561 1.00 39.50 99 LEU A C 1
ATOM 761 O O . LEU A 1 99 ? -46.537 43.720 17.553 1.00 39.50 99 LEU A O 1
ATOM 765 N N . ARG A 1 100 ? -48.166 45.068 18.354 1.00 37.97 100 ARG A N 1
ATOM 766 C CA . ARG A 1 100 ? -47.438 45.781 19.396 1.00 37.97 100 ARG A CA 1
ATOM 767 C C . ARG A 1 100 ? -46.757 44.823 20.374 1.00 37.97 100 ARG A C 1
ATOM 769 O O . ARG A 1 100 ? -47.378 43.896 20.884 1.00 37.97 100 ARG A O 1
ATOM 776 N N . LEU A 1 101 ? -45.513 45.160 20.715 1.00 43.22 101 LEU A N 1
ATOM 777 C CA . LEU A 1 101 ? -44.847 44.726 21.939 1.00 43.22 101 LEU A CA 1
ATOM 778 C C . LEU A 1 101 ? -45.765 44.939 23.152 1.00 43.22 101 LEU A C 1
ATOM 780 O O . LEU A 1 101 ? -46.163 46.072 23.429 1.00 43.22 101 LEU A O 1
ATOM 784 N N . SER A 1 102 ? -45.964 43.891 23.953 1.00 38.03 102 SER A N 1
ATOM 785 C CA . SER A 1 102 ? -46.181 44.058 25.389 1.00 38.03 102 SER A CA 1
ATOM 786 C C . SER A 1 102 ? -44.896 43.704 26.133 1.00 38.03 102 SER A C 1
ATOM 788 O O . SER A 1 102 ? -44.393 42.584 26.072 1.00 38.03 102 SER A O 1
ATOM 790 N N . ARG A 1 103 ? -44.369 44.706 26.832 1.00 46.62 103 ARG A N 1
ATOM 791 C CA . ARG A 1 103 ? -43.304 44.620 27.832 1.00 46.62 103 ARG A CA 1
ATOM 792 C C . ARG A 1 103 ? -43.570 43.507 28.854 1.00 46.62 103 ARG A C 1
ATOM 794 O O . ARG A 1 103 ? -44.624 43.502 29.475 1.00 46.62 103 ARG A O 1
ATOM 801 N N . GLY A 1 104 ? -42.528 42.730 29.153 1.00 41.59 104 GLY A N 1
ATOM 802 C CA . GLY A 1 104 ? -42.284 42.239 30.511 1.00 41.59 104 GLY A CA 1
ATOM 803 C C . GLY A 1 104 ? -42.053 40.738 30.648 1.00 41.59 104 GLY A C 1
ATOM 804 O O . GLY A 1 104 ? -42.990 39.995 30.887 1.00 41.59 104 GLY A O 1
ATOM 805 N N . ARG A 1 105 ? -40.788 40.307 30.648 1.00 40.09 105 ARG A N 1
ATOM 806 C CA . ARG A 1 105 ? -40.057 39.931 31.874 1.00 40.09 105 ARG A CA 1
ATOM 807 C C . ARG A 1 105 ? -38.600 39.643 31.507 1.00 40.09 105 ARG A C 1
ATOM 809 O O . ARG A 1 105 ? -38.312 38.811 30.657 1.00 40.09 105 ARG A O 1
ATOM 816 N N . LYS A 1 106 ? -37.680 40.374 32.141 1.00 48.41 106 LYS A N 1
ATOM 817 C CA . LYS A 1 106 ? -36.284 39.946 32.274 1.00 48.41 106 LYS A CA 1
ATOM 818 C C . LYS A 1 106 ? -36.253 38.686 33.150 1.00 48.41 106 LYS A C 1
ATOM 820 O O . LYS A 1 106 ? -37.168 38.485 33.944 1.00 48.41 106 LYS A O 1
ATOM 825 N N . VAL A 1 107 ? -35.140 37.958 33.051 1.00 46.97 107 VAL A N 1
ATOM 826 C CA . VAL A 1 107 ? -34.764 36.715 33.756 1.00 46.97 107 VAL A CA 1
ATOM 827 C C . VAL A 1 107 ? -35.037 35.449 32.942 1.00 46.97 107 VAL A C 1
ATOM 829 O O . VAL A 1 107 ? -36.064 34.807 33.099 1.00 46.97 107 VAL A O 1
ATOM 832 N N . ALA A 1 108 ? -34.069 35.102 32.086 1.00 43.78 108 ALA A N 1
ATOM 833 C CA . ALA A 1 108 ? -33.526 33.741 31.945 1.00 43.78 108 ALA A CA 1
ATOM 834 C C . ALA A 1 108 ? -32.328 33.708 30.963 1.00 43.78 108 ALA A C 1
ATOM 836 O O . ALA A 1 108 ? -32.196 32.796 30.158 1.00 43.78 108 ALA A O 1
ATOM 837 N N . ILE A 1 109 ? -31.419 34.690 31.023 1.00 46.44 109 ILE A N 1
ATOM 838 C CA . ILE A 1 109 ? -30.075 34.554 30.428 1.00 46.44 109 ILE A CA 1
ATOM 839 C C . ILE A 1 109 ? -29.111 34.330 31.590 1.00 46.44 109 ILE A C 1
ATOM 841 O O . ILE A 1 109 ? -28.360 35.210 31.986 1.00 46.44 109 ILE A O 1
ATOM 845 N N . ALA A 1 110 ? -29.241 33.172 32.225 1.00 42.62 110 ALA A N 1
ATOM 846 C CA . ALA A 1 110 ? -28.284 32.688 33.221 1.00 42.62 110 ALA A CA 1
ATOM 847 C C . ALA A 1 110 ? -28.185 31.153 33.248 1.00 42.62 110 ALA A C 1
ATOM 849 O O . ALA A 1 110 ? -27.420 30.611 34.032 1.00 42.62 110 ALA A O 1
ATOM 850 N N . VAL A 1 111 ? -28.923 30.443 32.383 1.00 45.12 111 VAL A N 1
ATOM 851 C CA . VAL A 1 111 ? -28.870 28.972 32.302 1.00 45.12 111 VAL A CA 1
ATOM 852 C C . VAL A 1 111 ? -28.114 28.511 31.052 1.00 45.12 111 VAL A C 1
ATOM 854 O O . VAL A 1 111 ? -27.336 27.571 31.131 1.00 45.12 111 VAL A O 1
ATOM 857 N N . ALA A 1 112 ? -28.222 29.220 29.922 1.00 44.62 112 ALA A N 1
ATOM 858 C CA . ALA A 1 112 ? -27.526 28.823 28.692 1.00 44.62 112 ALA A CA 1
ATOM 859 C C . ALA A 1 112 ? -25.993 28.971 28.779 1.00 44.62 112 ALA A C 1
ATOM 861 O O . ALA A 1 112 ? -25.265 28.110 28.294 1.00 44.62 112 ALA A O 1
ATOM 862 N N . VAL A 1 113 ? -25.494 30.023 29.441 1.00 47.22 113 VAL A N 1
ATOM 863 C CA . VAL A 1 113 ? -24.042 30.239 29.599 1.00 47.22 113 VAL A CA 1
ATOM 864 C C . VAL A 1 113 ? -23.450 29.252 30.605 1.00 47.22 113 VAL A C 1
ATOM 866 O O . VAL A 1 113 ? -22.382 28.704 30.364 1.00 47.22 113 VAL A O 1
ATOM 869 N N . VAL A 1 114 ? -24.164 28.958 31.695 1.00 49.94 114 VAL A N 1
ATOM 870 C CA . VAL A 1 114 ? -23.697 28.015 32.723 1.00 49.94 114 VAL A CA 1
ATOM 871 C C . VAL A 1 114 ? -23.682 26.584 32.188 1.00 49.94 114 VAL A C 1
ATOM 873 O O . VAL A 1 114 ? -22.721 25.871 32.442 1.00 49.94 114 VAL A O 1
ATOM 876 N N . VAL A 1 115 ? -24.667 26.179 31.378 1.00 53.50 115 VAL A N 1
ATOM 877 C CA . VAL A 1 115 ? -24.657 24.861 30.720 1.00 53.50 115 VAL A CA 1
ATOM 878 C C . VAL A 1 115 ? -23.538 24.766 29.680 1.00 53.50 115 VAL A C 1
ATOM 880 O O . VAL A 1 115 ? -22.839 23.762 29.657 1.00 53.50 115 VAL A O 1
ATOM 883 N N . ALA A 1 116 ? -23.297 25.800 28.869 1.00 54.19 116 ALA A N 1
ATOM 884 C CA . ALA A 1 116 ? -22.197 25.785 27.899 1.00 54.19 116 ALA A CA 1
ATOM 885 C C . ALA A 1 116 ? -20.816 25.732 28.578 1.00 54.19 116 ALA A C 1
ATOM 887 O O . ALA A 1 116 ? -19.941 24.989 28.139 1.00 54.19 116 ALA A O 1
ATOM 888 N N . VAL A 1 117 ? -20.636 26.469 29.678 1.00 57.53 117 VAL A N 1
ATOM 889 C CA . VAL A 1 117 ? -19.402 26.450 30.475 1.00 57.53 117 VAL A CA 1
ATOM 890 C C . VAL A 1 117 ? -19.252 25.126 31.228 1.00 57.53 117 VAL A C 1
ATOM 892 O O . VAL A 1 117 ? -18.160 24.578 31.248 1.00 57.53 117 VAL A O 1
ATOM 895 N N . LEU A 1 118 ? -20.327 24.549 31.773 1.00 53.22 118 LEU A N 1
ATOM 896 C CA . LEU A 1 118 ? -20.294 23.218 32.393 1.00 53.22 118 LEU A CA 1
ATOM 897 C C . LEU A 1 118 ? -19.996 22.118 31.373 1.00 53.22 118 LEU A C 1
ATOM 899 O O . LEU A 1 118 ? -19.211 21.234 31.679 1.00 53.22 118 LEU A O 1
ATOM 903 N N . VAL A 1 119 ? -20.548 22.179 30.158 1.00 58.28 119 VAL A N 1
ATOM 904 C CA . VAL A 1 119 ? -20.212 21.236 29.078 1.00 58.28 119 VAL A CA 1
ATOM 905 C C . VAL A 1 119 ? -18.753 21.406 28.655 1.00 58.28 119 VAL A C 1
ATOM 907 O O . VAL A 1 119 ? -18.053 20.410 28.522 1.00 58.28 119 VAL A O 1
ATOM 910 N N . ALA A 1 120 ? -18.254 22.638 28.521 1.00 56.84 120 ALA A N 1
ATOM 911 C CA . ALA A 1 120 ? -16.845 22.889 28.219 1.00 56.84 120 ALA A CA 1
ATOM 912 C C . ALA A 1 120 ? -15.910 22.383 29.334 1.00 56.84 120 ALA A C 1
ATOM 914 O O . ALA A 1 120 ? -14.898 21.752 29.045 1.00 56.84 120 ALA A O 1
ATOM 915 N N . ILE A 1 121 ? -16.273 22.588 30.604 1.00 55.03 121 ILE A N 1
ATOM 916 C CA . ILE A 1 121 ? -15.508 22.103 31.759 1.00 55.03 121 ILE A CA 1
ATOM 917 C C . ILE A 1 121 ? -15.574 20.574 31.853 1.00 55.03 121 ILE A C 1
ATOM 919 O O . ILE A 1 121 ? -14.553 19.957 32.116 1.00 55.03 121 ILE A O 1
ATOM 923 N N . VAL A 1 122 ? -16.720 19.940 31.589 1.00 53.75 122 VAL A N 1
ATOM 924 C CA . VAL A 1 122 ? -16.864 18.470 31.581 1.00 53.75 122 VAL A CA 1
ATOM 925 C C . VAL A 1 122 ? -16.099 17.832 30.417 1.00 53.75 122 VAL A C 1
ATOM 927 O O . VAL A 1 122 ? -15.503 16.773 30.586 1.00 53.75 122 VAL A O 1
ATOM 930 N N . VAL A 1 123 ? -16.040 18.489 29.254 1.00 53.34 123 VAL A N 1
ATOM 931 C CA . VAL A 1 123 ? -15.178 18.063 28.137 1.00 53.34 123 VAL A CA 1
ATOM 932 C C . VAL A 1 123 ? -13.694 18.225 28.491 1.00 53.34 123 VAL A C 1
ATOM 934 O O . VAL A 1 123 ? -12.887 17.395 28.084 1.00 53.34 123 VAL A O 1
ATOM 937 N N . MET A 1 124 ? -13.327 19.240 29.281 1.00 51.25 124 MET A N 1
ATOM 938 C CA . MET A 1 124 ? -11.946 19.460 29.732 1.00 51.25 124 MET A CA 1
ATOM 939 C C . MET A 1 124 ? -11.521 18.597 30.933 1.00 51.25 124 MET A C 1
ATOM 941 O O . MET A 1 124 ? -10.323 18.438 31.149 1.00 51.25 124 MET A O 1
ATOM 945 N N . THR A 1 125 ? -12.455 18.045 31.717 1.00 51.78 125 THR A N 1
ATOM 946 C CA . THR A 1 125 ? -12.150 17.227 32.910 1.00 51.78 125 THR A CA 1
ATOM 947 C C . THR A 1 125 ? -12.278 15.721 32.689 1.00 51.78 125 THR A C 1
ATOM 949 O O . THR A 1 125 ? -12.017 14.949 33.613 1.00 51.78 125 THR A O 1
ATOM 952 N N . LEU A 1 126 ? -12.621 15.275 31.475 1.00 44.06 126 LEU A N 1
ATOM 953 C CA . LEU A 1 126 ? -12.518 13.864 31.113 1.00 44.06 126 LEU A CA 1
ATOM 954 C C . LEU A 1 126 ? -11.035 13.465 31.000 1.00 44.06 126 LEU A C 1
ATOM 956 O O . LEU A 1 126 ? -10.296 14.074 30.222 1.00 44.06 126 LEU A O 1
ATOM 960 N N . PRO A 1 127 ? -10.579 12.441 31.743 1.00 44.88 127 PRO A N 1
ATOM 961 C CA . PRO A 1 127 ? -9.236 11.905 31.585 1.00 44.88 127 PRO A CA 1
ATOM 962 C C . PRO A 1 127 ? -9.120 11.293 30.185 1.00 44.88 127 PRO A C 1
ATOM 964 O O . PRO A 1 127 ? -9.785 10.303 29.892 1.00 44.88 127 PRO A O 1
ATOM 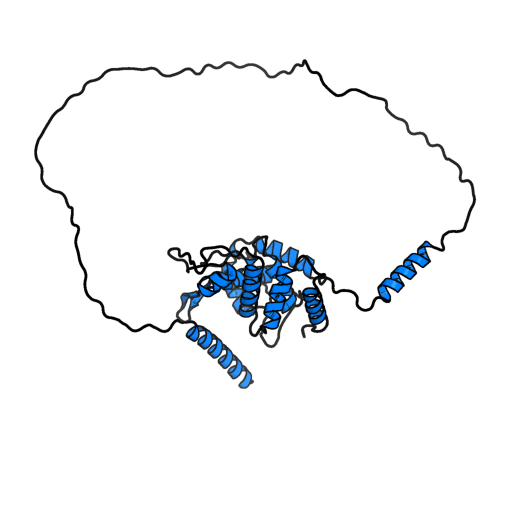967 N N . GLY A 1 128 ? -8.298 11.901 29.328 1.00 46.62 128 GLY A N 1
ATOM 968 C CA . GLY A 1 128 ? -7.999 11.425 27.976 1.00 46.62 128 GLY A CA 1
ATOM 969 C C . GLY A 1 128 ? -9.134 11.667 26.979 1.00 46.62 128 GLY A C 1
ATOM 970 O O . GLY A 1 128 ? -10.104 10.913 26.910 1.00 46.62 128 GLY A O 1
ATOM 971 N N . GLY A 1 129 ? -9.001 12.700 26.145 1.00 57.72 129 GLY A N 1
ATOM 972 C CA . GLY A 1 129 ? -9.796 12.773 24.922 1.00 57.72 129 GLY A CA 1
ATOM 973 C C . GLY A 1 129 ? -9.510 11.527 24.086 1.00 57.72 129 GLY A C 1
ATOM 974 O O . GLY A 1 129 ? -8.352 11.249 23.796 1.00 57.72 129 GLY A O 1
ATOM 975 N N . ARG A 1 130 ? -10.546 10.756 23.739 1.00 68.38 130 ARG A N 1
ATOM 976 C CA . ARG A 1 130 ? -10.399 9.596 22.846 1.00 68.38 130 ARG A CA 1
ATOM 977 C C . ARG A 1 130 ? -9.737 10.055 21.548 1.00 68.38 130 ARG A C 1
ATOM 979 O O . ARG A 1 130 ? -10.161 11.069 20.982 1.00 68.38 130 ARG A O 1
ATOM 986 N N . ALA A 1 131 ? -8.732 9.322 21.078 1.00 77.06 131 ALA A N 1
ATOM 987 C CA . ALA A 1 131 ? -8.093 9.596 19.806 1.00 77.06 131 ALA A CA 1
ATOM 988 C C . ALA A 1 131 ? -9.153 9.627 18.698 1.00 77.06 131 ALA A C 1
ATOM 990 O O . ALA A 1 131 ? -10.046 8.784 18.613 1.00 77.06 131 ALA A O 1
ATOM 991 N N . SER A 1 132 ? -9.078 10.635 17.844 1.00 87.38 132 SER A N 1
ATOM 992 C CA . SER A 1 132 ? -9.882 10.707 16.628 1.00 87.38 132 SER A CA 1
ATOM 993 C C . SER A 1 132 ? -8.966 10.513 15.431 1.00 87.38 132 SER A C 1
ATOM 995 O O . SER A 1 132 ? -7.745 10.652 15.551 1.00 87.38 132 SER A O 1
ATOM 997 N N . TRP A 1 133 ? -9.541 10.176 14.275 1.00 92.00 133 TRP A N 1
ATOM 998 C CA . TRP A 1 133 ? -8.758 10.144 13.047 1.00 92.00 133 TRP A CA 1
ATOM 999 C C . TRP A 1 133 ? -8.068 11.500 12.849 1.00 92.00 133 TRP A C 1
ATOM 1001 O O . TRP A 1 133 ? -8.737 12.533 12.966 1.00 92.00 133 TRP A O 1
ATOM 1011 N N . PRO A 1 134 ? -6.761 11.524 12.538 1.00 91.75 134 PRO A N 1
ATOM 1012 C CA . PRO A 1 134 ? -6.062 12.768 12.258 1.00 91.75 134 PRO A CA 1
ATOM 1013 C C . PRO A 1 134 ? -6.750 13.572 11.152 1.00 91.75 134 PRO A C 1
ATOM 1015 O O . PRO A 1 134 ? -7.299 13.010 10.203 1.00 91.75 134 PRO A O 1
ATOM 1018 N N . ALA A 1 135 ? -6.675 14.902 11.233 1.00 90.31 135 ALA A N 1
ATOM 1019 C CA . ALA A 1 135 ? -7.316 15.799 10.267 1.00 90.31 135 ALA A CA 1
ATOM 1020 C C . ALA A 1 135 ? -6.799 15.631 8.820 1.00 90.31 135 ALA A C 1
ATOM 1022 O O . ALA A 1 135 ? -7.452 16.081 7.878 1.00 90.31 135 ALA A O 1
ATOM 1023 N N . SER A 1 136 ? -5.648 14.978 8.632 1.00 91.88 136 SER A N 1
ATOM 1024 C CA . SER A 1 136 ? -5.110 14.596 7.323 1.00 91.88 136 SER A CA 1
ATOM 1025 C C . SER A 1 136 ? -5.904 13.466 6.656 1.00 91.88 136 SER A C 1
ATOM 1027 O O . SER A 1 136 ? -5.968 13.424 5.430 1.00 91.88 136 SER A O 1
ATOM 1029 N N . VAL A 1 137 ? -6.573 12.589 7.417 1.00 95.25 137 VAL A N 1
ATOM 1030 C CA . VAL A 1 137 ? -7.229 11.381 6.881 1.00 95.25 137 VAL A CA 1
ATOM 1031 C C . VAL A 1 137 ? -8.294 11.692 5.821 1.00 95.25 137 VAL A C 1
ATOM 1033 O O . VAL A 1 137 ? -8.211 11.111 4.738 1.00 95.25 137 VAL A O 1
ATOM 1036 N N . PRO A 1 138 ? -9.252 12.622 6.024 1.00 96.12 138 PRO A N 1
ATOM 1037 C CA . PRO A 1 138 ? -10.232 12.945 4.983 1.00 96.12 138 PRO A CA 1
ATOM 1038 C C . PRO A 1 138 ? -9.597 13.474 3.690 1.00 96.12 138 PRO A C 1
ATOM 1040 O O . PRO A 1 138 ? -10.103 13.223 2.596 1.00 96.12 138 PRO A O 1
ATOM 1043 N N . ARG A 1 139 ? -8.471 14.190 3.803 1.00 96.62 139 ARG A N 1
ATOM 1044 C CA . ARG A 1 139 ? -7.720 14.680 2.643 1.00 96.62 139 ARG A CA 1
ATOM 1045 C C . ARG A 1 139 ? -7.077 13.518 1.888 1.00 96.62 139 ARG A C 1
ATOM 1047 O O . ARG A 1 139 ? -7.340 13.380 0.697 1.00 96.62 139 ARG A O 1
ATOM 1054 N N . MET A 1 140 ? -6.365 12.639 2.593 1.00 96.81 140 MET A N 1
ATOM 1055 C CA . MET A 1 140 ? -5.738 11.451 2.003 1.00 96.81 140 MET A CA 1
ATOM 1056 C C . MET A 1 140 ? -6.764 10.509 1.362 1.00 96.81 140 MET A C 1
ATOM 1058 O O . MET A 1 140 ? -6.515 9.946 0.305 1.00 96.81 140 MET A O 1
ATOM 1062 N N . GLN A 1 141 ? -7.961 10.368 1.939 1.00 97.12 141 GLN A N 1
ATOM 1063 C CA . GLN A 1 141 ? -9.052 9.596 1.328 1.00 97.12 141 GLN A CA 1
ATOM 1064 C C . GLN A 1 141 ? -9.513 10.182 -0.017 1.00 97.12 141 GLN A C 1
ATOM 1066 O O . GLN A 1 141 ? -9.819 9.436 -0.955 1.00 97.12 141 GLN A O 1
ATOM 1071 N N . SER A 1 142 ? -9.569 11.513 -0.115 1.00 97.88 142 SER A N 1
ATOM 1072 C CA . SER A 1 142 ? -9.891 12.223 -1.356 1.00 97.88 142 SER A CA 1
ATOM 1073 C C . SER A 1 142 ? -8.771 12.075 -2.388 1.00 97.88 142 SER A C 1
ATOM 1075 O O . SER A 1 142 ? -9.039 11.731 -3.539 1.00 97.88 142 SER A O 1
ATOM 1077 N N . GLU A 1 143 ? -7.517 12.255 -1.971 1.00 97.44 143 GLU A N 1
ATOM 1078 C CA . GLU A 1 143 ? -6.330 12.088 -2.819 1.00 97.44 143 GLU A CA 1
ATOM 1079 C C . GLU A 1 143 ? -6.223 10.651 -3.341 1.00 97.44 143 GLU A C 1
ATOM 1081 O O . GLU A 1 143 ? -6.112 10.459 -4.548 1.00 97.44 143 GLU A O 1
ATOM 1086 N N . ALA A 1 144 ? -6.421 9.644 -2.486 1.00 97.88 144 ALA A N 1
ATOM 1087 C CA . ALA A 1 144 ? -6.487 8.242 -2.889 1.00 97.88 144 ALA A CA 1
ATOM 1088 C C . ALA A 1 144 ? -7.627 7.970 -3.874 1.00 97.88 144 ALA A C 1
ATOM 1090 O O . ALA A 1 144 ? -7.463 7.235 -4.842 1.00 97.88 144 ALA A O 1
ATOM 1091 N N . SER A 1 145 ? -8.793 8.587 -3.678 1.00 97.44 145 SER A N 1
ATOM 1092 C CA . SER A 1 145 ? -9.903 8.444 -4.626 1.00 97.44 145 SER A CA 1
ATOM 1093 C C . SER A 1 145 ? -9.609 9.081 -5.986 1.00 97.44 145 SER A C 1
ATOM 1095 O O . SER A 1 145 ? -10.137 8.599 -6.986 1.00 97.44 145 SER A O 1
ATOM 1097 N N . ARG A 1 146 ? -8.789 10.138 -6.036 1.00 97.38 146 ARG A N 1
ATOM 1098 C CA . ARG A 1 146 ? -8.332 10.777 -7.280 1.00 97.38 146 ARG A CA 1
ATOM 1099 C C . ARG A 1 146 ? -7.239 9.961 -7.963 1.00 97.38 146 ARG A C 1
ATOM 1101 O O . ARG A 1 146 ? -7.393 9.665 -9.138 1.00 97.38 146 ARG A O 1
ATOM 1108 N N . ALA A 1 147 ? -6.221 9.530 -7.221 1.00 96.81 147 ALA A N 1
ATOM 1109 C CA . ALA A 1 147 ? -5.157 8.652 -7.707 1.00 96.81 147 ALA A CA 1
ATOM 1110 C C . ALA A 1 147 ? -5.723 7.372 -8.344 1.00 96.81 147 ALA A C 1
ATOM 1112 O O . ALA A 1 147 ? -5.352 6.968 -9.439 1.00 96.81 147 ALA A O 1
ATOM 1113 N N . CYS A 1 148 ? -6.736 6.775 -7.715 1.00 97.56 148 CYS A N 1
ATOM 1114 C CA . CYS A 1 148 ? -7.393 5.576 -8.229 1.00 97.56 148 CYS A CA 1
ATOM 1115 C C . CYS A 1 148 ? -8.269 5.783 -9.479 1.00 97.56 148 CYS A C 1
ATOM 1117 O O . CYS A 1 148 ? -8.931 4.834 -9.910 1.00 97.56 148 CYS A O 1
ATOM 1119 N N . GLN A 1 149 ? -8.325 6.994 -10.044 1.00 96.50 149 GLN A N 1
ATOM 1120 C CA . GLN A 1 149 ? -8.930 7.242 -11.358 1.00 96.50 149 GLN A CA 1
ATOM 1121 C C . GLN A 1 149 ? -7.973 6.880 -12.494 1.00 96.50 149 GLN A C 1
ATOM 1123 O O . GLN A 1 149 ? -8.440 6.589 -13.594 1.00 96.50 149 GLN A O 1
ATOM 1128 N N . ASN A 1 150 ? -6.666 6.855 -12.226 1.00 95.69 150 ASN A N 1
ATOM 1129 C CA . ASN A 1 150 ? -5.676 6.392 -13.176 1.00 95.69 150 ASN A CA 1
ATOM 1130 C C . ASN A 1 150 ? -5.797 4.861 -13.343 1.00 95.69 150 ASN A C 1
ATOM 1132 O O . ASN A 1 150 ? -5.643 4.121 -12.367 1.00 95.69 150 ASN A O 1
ATOM 1136 N N . PRO A 1 151 ? -6.119 4.352 -14.547 1.00 93.69 151 PRO A N 1
ATOM 1137 C CA . PRO A 1 151 ? -6.292 2.919 -14.772 1.00 93.69 151 PRO A CA 1
ATOM 1138 C C . PRO A 1 151 ? -4.977 2.134 -14.691 1.00 93.69 151 PRO A C 1
ATOM 1140 O O . PRO A 1 151 ? -5.027 0.925 -14.454 1.00 93.69 151 PRO A O 1
ATOM 1143 N N . ASP A 1 152 ? -3.835 2.806 -14.837 1.00 94.44 152 ASP A N 1
ATOM 1144 C CA . ASP A 1 152 ? -2.516 2.185 -14.941 1.00 94.44 152 ASP A CA 1
ATOM 1145 C C . ASP A 1 152 ? -1.927 1.829 -13.565 1.00 94.44 152 ASP A C 1
ATOM 1147 O O . ASP A 1 152 ? -0.931 1.117 -13.471 1.00 94.44 152 ASP A O 1
ATOM 1151 N N . VAL A 1 153 ? -2.593 2.201 -12.463 1.00 95.00 153 VAL A N 1
ATOM 1152 C CA . VAL A 1 153 ? -2.194 1.818 -11.091 1.00 95.00 153 VAL A CA 1
ATOM 1153 C C . VAL A 1 153 ? -2.308 0.318 -10.808 1.00 95.00 153 VAL A C 1
ATOM 1155 O O . VAL A 1 153 ? -1.858 -0.150 -9.763 1.00 95.00 153 VAL A O 1
ATOM 1158 N N . ARG A 1 154 ? -2.935 -0.459 -11.695 1.00 92.62 154 ARG A N 1
ATOM 1159 C CA . ARG A 1 154 ? -3.022 -1.925 -11.577 1.00 92.62 154 ARG A CA 1
ATOM 1160 C C . ARG A 1 154 ? -1.641 -2.551 -11.701 1.00 92.62 154 ARG A C 1
ATOM 1162 O O . ARG A 1 154 ? -0.768 -1.976 -12.336 1.00 92.62 154 ARG A O 1
ATOM 1169 N N . SER A 1 155 ? -1.440 -3.733 -11.126 1.00 87.12 155 SER A N 1
ATOM 1170 C CA . SER A 1 155 ? -0.152 -4.409 -11.276 1.00 87.12 155 SER A CA 1
ATOM 1171 C C . SER A 1 155 ? 0.104 -4.826 -12.714 1.00 87.12 155 SER A C 1
ATOM 1173 O O . SER A 1 155 ? -0.822 -5.187 -13.442 1.00 87.12 155 SER A O 1
ATOM 1175 N N . GLU A 1 156 ? 1.372 -4.876 -13.102 1.00 84.44 156 GLU A N 1
ATOM 1176 C CA . GLU A 1 156 ? 1.775 -5.539 -14.336 1.00 84.44 156 GLU A CA 1
ATOM 1177 C C . GLU A 1 156 ? 2.900 -6.526 -14.075 1.00 84.44 156 GLU A C 1
ATOM 1179 O O . GLU A 1 156 ? 3.916 -6.162 -13.489 1.00 84.44 156 GLU A O 1
ATOM 1184 N N . PRO A 1 157 ? 2.780 -7.758 -14.577 1.00 82.88 157 PRO A N 1
ATOM 1185 C CA . PRO A 1 157 ? 1.727 -8.224 -15.484 1.00 82.88 157 PRO A CA 1
ATOM 1186 C C . PRO A 1 157 ? 0.432 -8.661 -14.767 1.00 82.88 157 PRO A C 1
ATOM 1188 O O . PRO A 1 157 ? -0.583 -8.800 -15.428 1.00 82.88 157 PRO A O 1
ATOM 1191 N N . GLY A 1 158 ? 0.408 -8.848 -13.443 1.00 78.81 158 GLY A N 1
ATOM 1192 C CA . GLY A 1 158 ? -0.704 -9.508 -12.732 1.00 78.81 158 GLY A CA 1
ATOM 1193 C C . GLY A 1 158 ? -2.103 -8.865 -12.828 1.00 78.81 158 GLY A C 1
ATOM 1194 O O . GLY A 1 158 ? -3.089 -9.530 -12.516 1.00 78.81 158 GLY A O 1
ATOM 1195 N N . GLN A 1 159 ? -2.217 -7.606 -13.265 1.00 88.38 159 GLN A N 1
ATOM 1196 C CA . GLN A 1 159 ? -3.465 -6.833 -13.381 1.00 88.38 159 GLN A CA 1
ATOM 1197 C C . GLN A 1 159 ? -4.286 -6.752 -12.081 1.00 88.38 159 GLN A C 1
ATOM 1199 O O . GLN A 1 159 ? -5.489 -6.476 -12.103 1.00 88.38 159 GLN A O 1
ATOM 1204 N N . ILE A 1 160 ? -3.641 -6.959 -10.932 1.00 92.50 160 ILE A N 1
ATOM 1205 C CA . ILE A 1 160 ? -4.260 -6.841 -9.615 1.00 92.50 160 ILE A CA 1
ATOM 1206 C C . ILE A 1 160 ? -4.543 -5.369 -9.334 1.00 92.50 160 ILE A C 1
ATOM 1208 O O . ILE A 1 160 ? -3.695 -4.507 -9.545 1.00 92.50 160 ILE A O 1
ATOM 1212 N N . ASN A 1 161 ? -5.748 -5.082 -8.840 1.00 95.06 161 ASN A N 1
ATOM 1213 C CA . ASN A 1 161 ? -6.175 -3.733 -8.473 1.00 95.06 161 ASN A CA 1
ATOM 1214 C C . ASN A 1 161 ? -6.637 -3.655 -7.013 1.00 95.06 161 ASN A C 1
ATOM 1216 O O . ASN A 1 161 ? -7.687 -3.089 -6.707 1.00 95.06 161 ASN A O 1
ATOM 1220 N N . PHE A 1 162 ? -5.892 -4.283 -6.110 1.00 97.00 162 PHE A N 1
ATOM 1221 C CA . PHE A 1 162 ? -6.246 -4.329 -4.698 1.00 97.00 162 PHE A CA 1
ATOM 1222 C C . PHE A 1 162 ? -6.179 -2.937 -4.065 1.00 97.00 162 PHE A C 1
ATOM 1224 O O . PHE A 1 162 ? -7.125 -2.528 -3.402 1.00 97.00 162 PHE A O 1
ATOM 1231 N N . ALA A 1 163 ? -5.125 -2.161 -4.319 1.00 97.56 163 ALA A N 1
ATOM 1232 C CA . ALA A 1 163 ? -4.936 -0.857 -3.683 1.00 97.56 163 ALA A CA 1
ATOM 1233 C C . ALA A 1 163 ? -6.039 0.160 -4.018 1.00 97.56 163 ALA A C 1
ATOM 1235 O O . ALA A 1 163 ? -6.368 1.006 -3.195 1.00 97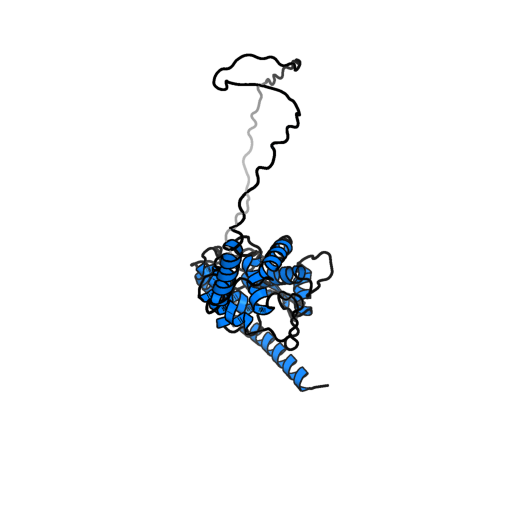.56 163 ALA A O 1
ATOM 1236 N N . CYS A 1 164 ? -6.642 0.068 -5.207 1.00 98.00 164 CYS A N 1
ATOM 1237 C CA . CYS A 1 164 ? -7.632 1.036 -5.680 1.00 98.00 164 CYS A CA 1
ATOM 1238 C C . CYS A 1 164 ? -9.068 0.503 -5.766 1.00 98.00 164 CYS A C 1
ATOM 1240 O O . CYS A 1 164 ? -10.011 1.281 -6.001 1.00 98.00 164 CYS A O 1
ATOM 1242 N N . ALA A 1 165 ? -9.273 -0.793 -5.512 1.00 95.94 165 ALA A N 1
ATOM 1243 C CA . ALA A 1 165 ? -10.603 -1.369 -5.392 1.00 95.94 165 ALA A CA 1
ATOM 1244 C C . ALA A 1 165 ? -11.394 -0.724 -4.242 1.00 95.94 165 ALA A C 1
ATOM 1246 O O . ALA A 1 165 ? -10.866 -0.333 -3.204 1.00 95.94 165 ALA A O 1
ATOM 1247 N N . ARG A 1 166 ? -12.713 -0.601 -4.434 1.00 92.19 166 ARG A N 1
ATOM 1248 C CA . ARG A 1 166 ? -13.596 0.143 -3.520 1.00 92.19 166 ARG A CA 1
ATOM 1249 C C . ARG A 1 166 ? -13.547 -0.367 -2.074 1.00 92.19 166 ARG A C 1
ATOM 1251 O O . ARG A 1 166 ? -13.683 0.441 -1.166 1.00 92.19 166 ARG A O 1
ATOM 1258 N N . ALA A 1 167 ? -13.399 -1.676 -1.879 1.00 92.94 167 ALA A N 1
ATOM 1259 C CA . ALA A 1 167 ? -13.434 -2.313 -0.561 1.00 92.94 167 ALA A CA 1
ATOM 1260 C C . ALA A 1 167 ? -12.114 -2.199 0.224 1.00 92.94 167 ALA A C 1
ATOM 1262 O O . ALA A 1 167 ? -12.090 -2.479 1.418 1.00 92.94 167 ALA A O 1
ATOM 1263 N N . THR A 1 168 ? -11.030 -1.836 -0.456 1.00 97.06 168 THR A N 1
ATOM 1264 C CA . THR A 1 168 ? -9.650 -1.982 0.029 1.00 97.06 168 THR A CA 1
ATOM 1265 C C . THR A 1 168 ? -8.840 -0.693 -0.132 1.00 97.06 168 THR A C 1
ATOM 1267 O O . THR A 1 168 ? -7.709 -0.618 0.339 1.00 97.06 168 THR A O 1
ATOM 1270 N N . ARG A 1 169 ? -9.417 0.359 -0.736 1.00 97.69 169 ARG A N 1
ATOM 1271 C CA . ARG A 1 169 ? -8.762 1.658 -0.973 1.00 97.69 169 ARG A CA 1
ATOM 1272 C C . ARG A 1 169 ? -8.208 2.317 0.283 1.00 97.69 169 ARG A C 1
ATOM 1274 O O . ARG A 1 169 ? -7.279 3.114 0.203 1.00 97.69 169 ARG A O 1
ATOM 1281 N N . GLN A 1 170 ? -8.760 1.987 1.446 1.00 97.50 170 GLN A N 1
ATOM 1282 C CA . GLN A 1 170 ? -8.279 2.492 2.721 1.00 97.50 170 GLN A CA 1
ATOM 1283 C C . GLN A 1 170 ? -6.809 2.158 2.994 1.00 97.50 170 GLN A C 1
ATOM 1285 O O . GLN A 1 170 ? -6.172 2.902 3.732 1.00 97.50 170 GLN A O 1
ATOM 1290 N N . ILE A 1 171 ? -6.251 1.118 2.359 1.00 98.19 171 ILE A N 1
ATOM 1291 C CA . ILE A 1 171 ? -4.825 0.791 2.475 1.00 98.19 171 ILE A CA 1
ATOM 1292 C C . ILE A 1 171 ? -3.929 2.000 2.169 1.00 98.19 171 ILE A C 1
ATOM 1294 O O . ILE A 1 171 ? -2.969 2.230 2.894 1.00 98.19 171 ILE A O 1
ATOM 1298 N N . LEU A 1 172 ? -4.301 2.821 1.180 1.00 98.19 172 LEU A N 1
ATOM 1299 C CA . LEU A 1 172 ? -3.502 3.955 0.706 1.00 98.19 172 LEU A CA 1
ATOM 1300 C C . LEU A 1 172 ? -3.401 5.100 1.714 1.00 98.19 172 LEU A C 1
ATOM 1302 O O . LEU A 1 172 ? -2.393 5.779 1.770 1.00 98.19 172 LEU A O 1
ATOM 1306 N N . TRP A 1 173 ? -4.435 5.363 2.514 1.00 97.31 173 TRP A N 1
ATOM 1307 C CA . T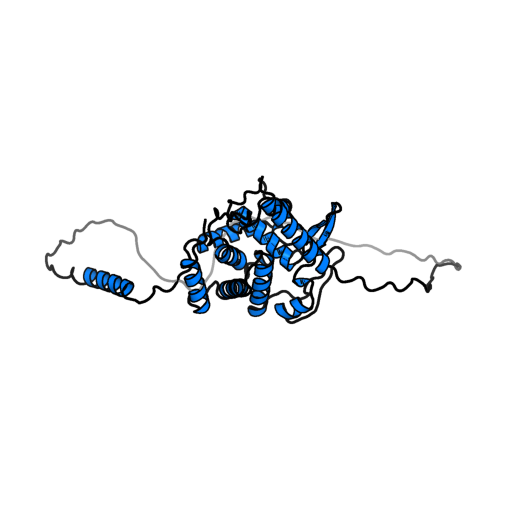RP A 1 173 ? -4.309 6.399 3.546 1.00 97.31 173 TRP A CA 1
ATOM 1308 C C . TRP A 1 173 ? -3.809 5.821 4.871 1.00 97.31 173 TRP A C 1
ATOM 1310 O O . TRP A 1 173 ? -3.218 6.551 5.662 1.00 97.31 173 TRP A O 1
ATOM 1320 N N . VAL A 1 174 ? -4.029 4.525 5.127 1.00 97.81 174 VAL A N 1
ATOM 1321 C CA . VAL A 1 174 ? -3.485 3.833 6.304 1.00 97.81 174 VAL A CA 1
ATOM 1322 C C . VAL A 1 174 ? -1.960 3.771 6.227 1.00 97.81 174 VAL A C 1
ATOM 1324 O O . VAL A 1 174 ? -1.290 4.043 7.222 1.00 97.81 174 VAL A O 1
ATOM 1327 N N . PHE A 1 175 ? -1.409 3.456 5.055 1.00 97.50 175 PHE A N 1
ATOM 1328 C CA . PHE A 1 175 ? 0.035 3.390 4.843 1.00 97.50 175 PHE A CA 1
ATOM 1329 C C . PHE A 1 175 ? 0.668 4.775 4.975 1.00 97.50 175 PHE A C 1
ATOM 1331 O O . PHE A 1 175 ? 1.573 4.940 5.794 1.00 97.50 175 PHE A O 1
ATOM 1338 N N . ALA A 1 176 ? 0.127 5.788 4.299 1.00 96.38 176 ALA A N 1
ATOM 1339 C CA . ALA A 1 176 ? 0.536 7.180 4.464 1.00 96.38 176 ALA A CA 1
ATOM 1340 C C . ALA A 1 176 ? 0.470 7.647 5.931 1.00 96.38 176 ALA A C 1
ATOM 1342 O O . ALA A 1 176 ? 1.390 8.294 6.430 1.00 96.38 176 ALA A O 1
ATOM 1343 N N . LEU A 1 177 ? -0.580 7.277 6.672 1.00 95.50 177 LEU A N 1
ATOM 1344 C CA . LEU A 1 177 ? -0.695 7.622 8.090 1.00 95.50 177 LEU A CA 1
ATOM 1345 C C . LEU A 1 177 ? 0.429 6.999 8.933 1.00 95.50 177 LEU A C 1
ATOM 1347 O O . LEU A 1 177 ? 0.997 7.679 9.783 1.00 95.50 177 LEU A O 1
ATOM 1351 N N . LEU A 1 178 ? 0.750 5.725 8.704 1.00 94.81 178 LEU A N 1
ATOM 1352 C CA . LEU A 1 178 ? 1.777 5.010 9.468 1.00 94.81 178 LEU A CA 1
ATOM 1353 C C . LEU A 1 178 ? 3.212 5.369 9.068 1.00 94.81 178 LEU A C 1
ATOM 1355 O O . LEU A 1 178 ? 4.127 5.159 9.860 1.00 94.81 178 LEU A O 1
ATOM 1359 N N . THR A 1 179 ? 3.421 5.878 7.855 1.00 92.50 179 THR A N 1
ATOM 1360 C CA . THR A 1 179 ? 4.763 6.131 7.310 1.00 92.50 179 THR A CA 1
ATOM 1361 C C . THR A 1 179 ? 5.144 7.605 7.355 1.00 92.50 179 THR A C 1
ATOM 1363 O O . THR A 1 179 ? 6.200 7.943 7.882 1.00 92.50 179 THR A O 1
ATOM 1366 N N . SER A 1 180 ? 4.281 8.490 6.854 1.00 93.38 180 SER A N 1
ATOM 1367 C CA . SER A 1 180 ? 4.530 9.934 6.788 1.00 93.38 180 SER A CA 1
ATOM 1368 C C . SER A 1 180 ? 3.734 10.735 7.821 1.00 93.38 180 SER A C 1
ATOM 1370 O O . SER A 1 180 ? 3.890 11.953 7.913 1.00 93.38 180 SER A O 1
ATOM 1372 N N . GLY A 1 181 ? 2.840 10.093 8.583 1.00 92.69 181 GLY A N 1
ATOM 1373 C CA . GLY A 1 181 ? 1.872 10.801 9.428 1.00 92.69 181 GLY A CA 1
ATOM 1374 C C . GLY A 1 181 ? 0.811 11.557 8.618 1.00 92.69 181 GLY A C 1
ATOM 1375 O O . GLY A 1 181 ? 0.120 12.428 9.153 1.00 92.69 181 GLY A O 1
ATOM 1376 N N . GLY A 1 182 ? 0.687 11.263 7.320 1.00 93.31 182 GLY A N 1
ATOM 1377 C CA . GLY A 1 182 ? -0.126 12.035 6.385 1.00 93.31 182 GLY A CA 1
ATOM 1378 C C . GLY A 1 182 ? 0.486 13.384 5.992 1.00 93.31 182 GLY A C 1
ATOM 1379 O O . GLY A 1 182 ? -0.257 14.325 5.706 1.00 93.31 182 GLY A O 1
ATOM 1380 N N . ASN A 1 183 ? 1.818 13.495 6.020 1.00 93.62 183 ASN A N 1
ATOM 1381 C CA . ASN A 1 183 ? 2.556 14.680 5.590 1.00 93.62 183 ASN A CA 1
ATOM 1382 C C . ASN A 1 183 ? 3.104 14.492 4.158 1.00 93.62 183 ASN A C 1
ATOM 1384 O O . ASN A 1 183 ? 4.031 13.704 3.979 1.00 93.62 183 ASN A O 1
ATOM 1388 N N . PRO A 1 184 ? 2.601 15.218 3.142 1.00 93.44 184 PRO A N 1
ATOM 1389 C CA . PRO A 1 184 ? 3.123 15.117 1.776 1.00 93.44 184 PRO A CA 1
ATOM 1390 C C . PRO A 1 184 ? 4.552 15.659 1.623 1.00 93.44 184 PRO A C 1
ATOM 1392 O O . PRO A 1 184 ? 5.251 15.254 0.700 1.00 93.44 184 PRO A O 1
ATOM 1395 N N . ASP A 1 185 ? 5.004 16.514 2.543 1.00 94.00 185 ASP A N 1
ATOM 1396 C CA . ASP A 1 185 ? 6.367 17.054 2.571 1.00 94.00 185 ASP A CA 1
ATOM 1397 C C . ASP A 1 185 ? 7.311 16.198 3.437 1.00 94.00 185 ASP A C 1
ATOM 1399 O O . ASP A 1 185 ? 8.383 16.654 3.835 1.00 94.00 185 ASP A O 1
ATOM 1403 N N . PHE A 1 186 ? 6.910 14.970 3.791 1.00 94.44 186 PHE A N 1
ATOM 1404 C CA . PHE A 1 186 ? 7.764 14.057 4.543 1.00 94.44 186 PHE A CA 1
ATOM 1405 C C . PHE A 1 186 ? 9.071 13.804 3.792 1.00 94.44 186 PHE A C 1
ATOM 1407 O O . PHE A 1 186 ? 9.072 13.565 2.581 1.00 94.44 186 PHE A O 1
ATOM 1414 N N . ALA A 1 187 ? 10.178 13.817 4.531 1.00 94.00 187 ALA A N 1
ATOM 1415 C CA . ALA A 1 187 ? 11.489 13.478 4.020 1.00 94.00 187 ALA A CA 1
ATOM 1416 C C . ALA A 1 187 ? 12.304 12.772 5.103 1.00 94.00 187 ALA A C 1
ATOM 1418 O O . ALA A 1 187 ? 12.552 13.328 6.165 1.00 94.00 187 ALA A O 1
ATOM 1419 N N . ASP A 1 188 ? 12.750 11.551 4.824 1.00 89.94 188 ASP A N 1
ATOM 1420 C CA . ASP A 1 188 ? 13.672 10.831 5.696 1.00 89.94 188 ASP A CA 1
ATOM 1421 C C . ASP A 1 188 ? 15.097 10.982 5.162 1.00 89.94 188 ASP A C 1
ATOM 1423 O O . ASP A 1 188 ? 15.473 10.381 4.154 1.00 89.94 188 ASP A O 1
ATOM 1427 N N . ALA A 1 189 ? 15.912 11.771 5.862 1.00 89.00 189 ALA A N 1
ATOM 1428 C CA . ALA A 1 189 ? 17.302 12.014 5.487 1.00 89.00 189 ALA A CA 1
ATOM 1429 C C . ALA A 1 189 ? 18.175 10.744 5.497 1.00 89.00 189 ALA A C 1
ATOM 1431 O O . ALA A 1 189 ? 19.201 10.714 4.818 1.00 89.00 189 ALA A O 1
ATOM 1432 N N . ARG A 1 190 ? 17.797 9.698 6.248 1.00 87.69 190 ARG A N 1
ATOM 1433 C CA . ARG A 1 190 ? 18.568 8.446 6.323 1.00 87.69 190 ARG A CA 1
ATOM 1434 C C . ARG A 1 190 ? 18.304 7.553 5.122 1.00 87.69 190 ARG A C 1
ATOM 1436 O O . ARG A 1 190 ? 19.238 7.000 4.556 1.00 87.69 190 ARG A O 1
ATOM 1443 N N . THR A 1 191 ? 17.039 7.411 4.740 1.00 87.94 191 THR A N 1
ATOM 1444 C CA . THR A 1 191 ? 16.635 6.509 3.651 1.00 87.94 191 THR A CA 1
ATOM 1445 C C . THR A 1 191 ? 16.498 7.222 2.304 1.00 87.94 191 THR A C 1
ATOM 1447 O O . THR A 1 191 ? 16.428 6.568 1.265 1.00 87.94 191 THR A O 1
ATOM 1450 N N . GLY A 1 192 ? 16.456 8.559 2.294 1.00 90.94 192 GLY A N 1
ATOM 1451 C CA . GLY A 1 192 ? 16.211 9.373 1.102 1.00 90.94 192 GLY A CA 1
ATOM 1452 C C . GLY A 1 192 ? 14.784 9.250 0.558 1.00 90.94 192 GLY A C 1
ATOM 1453 O O . GLY A 1 192 ? 14.531 9.628 -0.588 1.00 90.94 192 GLY A O 1
ATOM 1454 N N . ARG A 1 193 ? 13.862 8.678 1.343 1.00 92.56 193 ARG A N 1
ATOM 1455 C CA . ARG A 1 193 ? 12.457 8.492 0.971 1.00 92.56 193 ARG A CA 1
ATOM 1456 C C . ARG A 1 193 ? 11.672 9.754 1.293 1.00 92.56 193 ARG A C 1
ATOM 1458 O O . ARG A 1 193 ? 11.812 10.302 2.385 1.00 92.56 193 ARG A O 1
ATOM 1465 N N . ILE A 1 194 ? 10.852 10.199 0.349 1.00 94.88 194 ILE A N 1
ATOM 1466 C CA . ILE A 1 194 ? 10.092 11.446 0.465 1.00 94.88 194 ILE A CA 1
ATOM 1467 C C . ILE A 1 194 ? 8.654 11.265 -0.024 1.00 94.88 194 ILE A C 1
ATOM 1469 O O . ILE A 1 194 ? 8.376 10.319 -0.764 1.00 94.88 194 ILE A O 1
ATOM 1473 N N . GLY A 1 195 ? 7.776 12.200 0.332 1.00 95.00 195 GLY A N 1
ATOM 1474 C CA . GLY A 1 195 ? 6.388 12.223 -0.128 1.00 95.00 195 GLY A CA 1
ATOM 1475 C C . GLY A 1 195 ? 5.396 11.620 0.864 1.00 95.00 195 GLY A C 1
ATOM 1476 O O . GLY A 1 195 ? 5.770 11.088 1.908 1.00 95.00 195 GLY A O 1
ATOM 1477 N N . LEU A 1 196 ? 4.110 11.696 0.512 1.00 96.12 196 LEU A N 1
ATOM 1478 C CA . LEU A 1 196 ? 3.003 11.219 1.348 1.00 96.12 196 LEU A CA 1
ATOM 1479 C C . LEU A 1 196 ? 3.063 9.706 1.598 1.00 96.12 196 LEU A C 1
ATOM 1481 O O . LEU A 1 196 ? 2.799 9.248 2.707 1.00 96.12 196 LEU A O 1
ATOM 1485 N N . GLU A 1 197 ? 3.425 8.956 0.566 1.00 95.12 197 GLU A N 1
ATOM 1486 C CA . GLU A 1 197 ? 3.786 7.544 0.602 1.00 95.12 197 GLU A CA 1
ATOM 1487 C C . GLU A 1 197 ? 5.291 7.450 0.330 1.00 95.12 197 GLU A C 1
ATOM 1489 O O . GLU A 1 197 ? 5.705 7.443 -0.837 1.00 95.12 197 GLU A O 1
ATOM 1494 N N . PRO A 1 198 ? 6.135 7.462 1.381 1.00 93.38 198 PRO A N 1
ATOM 1495 C CA . PRO A 1 198 ? 7.554 7.728 1.226 1.00 93.38 198 PRO A CA 1
ATOM 1496 C C . PRO A 1 198 ? 8.231 6.703 0.322 1.00 93.38 198 PRO A C 1
ATOM 1498 O O . PRO A 1 198 ? 8.262 5.515 0.643 1.00 93.38 198 PRO A O 1
ATOM 1501 N N . ILE A 1 199 ? 8.848 7.168 -0.763 1.00 92.81 199 ILE A N 1
ATOM 1502 C CA . ILE A 1 199 ? 9.658 6.376 -1.699 1.00 92.81 199 ILE A CA 1
ATOM 1503 C C . ILE A 1 199 ? 10.863 7.204 -2.152 1.00 92.81 199 ILE A C 1
ATOM 1505 O O . ILE A 1 199 ? 10.828 8.436 -2.119 1.00 92.81 199 ILE A O 1
ATOM 1509 N N . THR A 1 200 ? 11.962 6.557 -2.548 1.00 92.44 200 THR A N 1
ATOM 1510 C CA . THR A 1 200 ? 13.083 7.308 -3.131 1.00 92.44 200 THR A CA 1
ATOM 1511 C C . THR A 1 200 ? 12.670 7.879 -4.497 1.00 92.44 200 THR A C 1
ATOM 1513 O O . THR A 1 200 ? 11.951 7.204 -5.241 1.00 92.44 200 THR A O 1
ATOM 1516 N N . PRO A 1 201 ? 13.120 9.088 -4.884 1.00 92.56 201 PRO A N 1
ATOM 1517 C CA . PRO A 1 201 ? 12.757 9.671 -6.177 1.00 92.56 201 PRO A CA 1
ATOM 1518 C C . PRO A 1 201 ? 13.097 8.782 -7.381 1.00 92.56 201 PRO A C 1
ATOM 1520 O O . PRO A 1 201 ? 12.332 8.743 -8.339 1.00 92.56 201 PRO A O 1
ATOM 1523 N N . ALA A 1 202 ? 14.208 8.039 -7.316 1.00 90.31 202 ALA A N 1
ATOM 1524 C CA . ALA A 1 202 ? 14.617 7.113 -8.371 1.00 90.31 202 ALA A CA 1
ATOM 1525 C C . ALA A 1 202 ? 13.618 5.954 -8.531 1.00 90.31 202 ALA A C 1
ATOM 1527 O O . ALA A 1 202 ? 13.061 5.777 -9.610 1.00 90.31 202 ALA A O 1
ATOM 1528 N N . GLN A 1 203 ? 13.317 5.235 -7.443 1.00 89.88 203 GLN A N 1
ATOM 1529 C CA . GLN A 1 203 ? 12.346 4.133 -7.465 1.00 89.88 203 GLN A CA 1
ATOM 1530 C C . GLN A 1 203 ? 10.942 4.622 -7.843 1.00 89.88 203 GLN A C 1
ATOM 1532 O O . GLN A 1 203 ? 10.237 3.975 -8.611 1.00 89.88 203 GLN A O 1
ATOM 1537 N N . GLY A 1 204 ? 10.531 5.788 -7.334 1.00 91.19 204 GLY A N 1
ATOM 1538 C CA . GLY A 1 204 ? 9.249 6.383 -7.700 1.00 91.19 204 GLY A CA 1
ATOM 1539 C C . GLY A 1 204 ? 9.175 6.736 -9.186 1.00 91.19 204 GLY A C 1
ATOM 1540 O O . GLY A 1 204 ? 8.155 6.477 -9.814 1.00 91.19 204 GLY A O 1
ATOM 1541 N N . GLY A 1 205 ? 10.266 7.241 -9.770 1.00 90.38 205 GLY A N 1
ATOM 1542 C CA . GLY A 1 205 ? 10.365 7.505 -11.206 1.00 90.38 205 GLY A CA 1
ATOM 1543 C C . GLY A 1 205 ? 10.253 6.243 -12.066 1.00 90.38 205 GLY A C 1
ATOM 1544 O O . GLY A 1 205 ? 9.566 6.264 -13.087 1.00 90.38 205 GLY A O 1
ATOM 1545 N N . GLU A 1 206 ? 10.863 5.134 -11.638 1.00 89.12 206 GLU A N 1
ATOM 1546 C CA . GLU A 1 206 ? 10.749 3.835 -12.321 1.00 89.12 206 GLU A CA 1
ATOM 1547 C C . GLU A 1 206 ? 9.305 3.323 -12.340 1.00 89.12 206 GLU A C 1
ATOM 1549 O O . GLU A 1 206 ? 8.814 2.870 -13.373 1.00 89.12 206 GLU A O 1
ATOM 1554 N N . VAL A 1 207 ? 8.592 3.445 -11.217 1.00 91.06 207 VAL A N 1
ATOM 1555 C CA . VAL A 1 207 ? 7.177 3.061 -11.137 1.00 91.06 207 VAL A CA 1
ATOM 1556 C C . VAL A 1 207 ? 6.306 4.015 -11.961 1.00 91.06 207 VAL A C 1
ATOM 1558 O O . VAL A 1 207 ? 5.467 3.563 -12.745 1.00 91.06 207 VAL A O 1
ATOM 1561 N N . ALA A 1 208 ? 6.529 5.324 -11.828 1.00 92.00 208 ALA A N 1
ATOM 1562 C CA . ALA A 1 208 ? 5.765 6.368 -12.505 1.00 92.00 208 ALA A CA 1
ATOM 1563 C C . ALA A 1 208 ? 5.843 6.290 -14.033 1.00 92.00 208 ALA A C 1
ATOM 1565 O O . ALA A 1 208 ? 4.889 6.675 -14.709 1.00 92.00 208 ALA A O 1
ATOM 1566 N N . TRP A 1 209 ? 6.930 5.743 -14.587 1.00 86.44 209 TRP A N 1
ATOM 1567 C CA . TRP A 1 209 ? 7.047 5.489 -16.024 1.00 86.44 209 TRP A CA 1
ATOM 1568 C C . TRP A 1 209 ? 5.887 4.642 -16.569 1.00 86.44 209 TRP A C 1
ATOM 1570 O O . TRP A 1 209 ? 5.406 4.883 -17.673 1.00 86.44 209 TRP A O 1
ATOM 1580 N N . SER A 1 210 ? 5.401 3.681 -15.776 1.00 86.88 210 SER A N 1
ATOM 1581 C CA . SER A 1 210 ? 4.281 2.808 -16.153 1.00 86.88 210 SER A CA 1
ATOM 1582 C C . SER A 1 210 ? 2.896 3.410 -15.906 1.00 86.88 210 SER A C 1
ATOM 1584 O O . SER A 1 210 ? 1.903 2.798 -16.275 1.00 86.88 210 SER A O 1
ATOM 1586 N N . LEU A 1 211 ? 2.822 4.593 -15.288 1.00 90.69 211 LEU A N 1
ATOM 1587 C CA . LEU A 1 211 ? 1.570 5.202 -14.835 1.00 90.69 211 LEU A CA 1
ATOM 1588 C C . LEU A 1 211 ? 1.003 6.261 -15.770 1.00 90.69 211 LEU A C 1
ATOM 1590 O O . LEU A 1 211 ? -0.071 6.783 -15.487 1.00 90.69 211 LEU A O 1
ATOM 1594 N N . ASN A 1 212 ? 1.728 6.614 -16.835 1.00 89.50 212 ASN A N 1
ATOM 1595 C CA . ASN A 1 212 ? 1.280 7.593 -17.825 1.00 89.50 212 ASN A CA 1
ATOM 1596 C C . ASN A 1 212 ? 0.701 8.873 -17.179 1.00 89.50 212 ASN A C 1
ATOM 1598 O O . ASN A 1 212 ? -0.376 9.342 -17.536 1.00 89.50 212 ASN A O 1
ATOM 1602 N N . LEU A 1 213 ? 1.428 9.451 -16.216 1.00 88.19 213 LEU A N 1
ATOM 1603 C CA . LEU A 1 213 ? 0.958 10.561 -15.370 1.00 88.19 213 LEU A CA 1
ATOM 1604 C C . LEU A 1 213 ? 0.591 11.852 -16.133 1.00 88.19 213 LEU A C 1
ATOM 1606 O O . LEU A 1 213 ? 0.108 12.807 -15.539 1.00 88.19 213 LEU A O 1
ATOM 1610 N N . HIS A 1 214 ? 0.842 11.933 -17.444 1.00 87.12 214 HIS A N 1
ATOM 1611 C CA . HIS A 1 214 ? 0.666 13.133 -18.278 1.00 87.12 214 HIS A CA 1
ATOM 1612 C C . HIS A 1 214 ? 1.465 14.377 -17.826 1.00 87.12 214 HIS A C 1
ATOM 1614 O O . HIS A 1 214 ? 1.336 15.449 -18.419 1.00 87.12 214 HIS A O 1
ATOM 1620 N N . HIS A 1 215 ? 2.334 14.234 -16.826 1.00 90.88 215 HIS A N 1
ATOM 1621 C CA . HIS A 1 215 ? 3.327 15.202 -16.369 1.00 90.88 215 HIS A CA 1
ATOM 1622 C C . HIS A 1 215 ? 4.535 14.461 -15.769 1.00 90.88 215 HIS A C 1
ATOM 1624 O O . HIS A 1 215 ? 4.455 13.258 -15.507 1.00 90.88 215 HIS A O 1
ATOM 1630 N N . PRO A 1 216 ? 5.673 15.144 -15.542 1.00 91.56 216 PRO A N 1
ATOM 1631 C CA . PRO A 1 216 ? 6.765 14.567 -14.769 1.00 91.56 216 PRO A CA 1
ATOM 1632 C C . PRO A 1 216 ? 6.291 14.169 -13.368 1.00 91.56 216 PRO A C 1
ATOM 1634 O O . PRO A 1 216 ? 5.521 14.900 -12.745 1.00 91.56 216 PRO A O 1
ATOM 1637 N N . TYR A 1 217 ? 6.771 13.028 -12.879 1.00 94.12 217 TYR A N 1
ATOM 1638 C CA . TYR A 1 217 ? 6.508 12.568 -11.518 1.00 94.12 217 TYR A CA 1
ATOM 1639 C C . TYR A 1 217 ? 7.038 13.569 -10.483 1.00 94.12 217 TYR A C 1
ATOM 1641 O O . TYR A 1 217 ? 8.210 13.955 -10.536 1.00 94.12 217 TYR A O 1
ATOM 1649 N N . HIS A 1 218 ? 6.194 13.958 -9.524 1.00 94.56 218 HIS A N 1
ATOM 1650 C CA . HIS A 1 218 ? 6.563 14.838 -8.421 1.00 94.56 218 HIS A CA 1
ATOM 1651 C C . HIS A 1 218 ? 6.287 14.170 -7.059 1.00 94.56 218 HIS A C 1
ATOM 1653 O O . HIS A 1 218 ? 5.141 14.142 -6.617 1.00 94.56 218 HIS A O 1
ATOM 1659 N N . PRO A 1 219 ? 7.314 13.693 -6.326 1.00 91.06 219 PRO A N 1
ATOM 1660 C CA . PRO A 1 219 ? 7.120 12.925 -5.088 1.00 91.06 219 PRO A CA 1
ATOM 1661 C C . PRO A 1 219 ? 6.345 13.640 -3.969 1.00 91.06 219 PRO A C 1
ATOM 1663 O O . PRO A 1 219 ? 5.662 12.988 -3.187 1.00 91.06 219 PRO A O 1
ATOM 1666 N N . ALA A 1 220 ? 6.434 14.972 -3.883 1.00 91.69 220 ALA A N 1
ATOM 1667 C CA . ALA A 1 220 ? 5.686 15.758 -2.895 1.00 91.69 220 ALA A CA 1
ATOM 1668 C C . ALA A 1 220 ? 4.263 16.127 -3.369 1.00 91.69 220 ALA A C 1
ATOM 1670 O O . ALA A 1 220 ? 3.501 16.750 -2.634 1.00 91.69 220 ALA A O 1
ATOM 1671 N N . ASN A 1 221 ? 3.872 15.755 -4.598 1.00 95.88 221 ASN A N 1
ATOM 1672 C CA . ASN A 1 221 ? 2.473 15.810 -5.005 1.00 95.88 221 ASN A CA 1
ATOM 1673 C C . ASN A 1 221 ? 1.778 14.582 -4.392 1.00 95.88 221 ASN A C 1
ATOM 1675 O O . ASN A 1 221 ? 2.152 13.452 -4.711 1.00 95.88 221 ASN A O 1
ATOM 1679 N N . PRO A 1 222 ? 0.779 14.767 -3.512 1.00 96.25 222 PRO A N 1
ATOM 1680 C CA . PRO A 1 222 ? 0.156 13.650 -2.812 1.00 96.25 222 PRO A CA 1
ATOM 1681 C C . PRO A 1 222 ? -0.562 12.677 -3.755 1.00 96.25 222 PRO A C 1
ATOM 1683 O O . PRO A 1 222 ? -0.653 11.497 -3.439 1.00 96.25 222 PRO A O 1
ATOM 1686 N N . ILE A 1 223 ? -1.052 13.136 -4.911 1.00 97.12 223 ILE A N 1
ATOM 1687 C CA . ILE A 1 223 ? -1.725 12.266 -5.884 1.00 97.12 223 ILE A CA 1
ATOM 1688 C C . ILE A 1 223 ? -0.693 11.385 -6.578 1.00 97.12 223 ILE A C 1
ATOM 1690 O O . ILE A 1 223 ? -0.827 10.170 -6.501 1.00 97.12 223 ILE A O 1
ATOM 1694 N N . ASP A 1 224 ? 0.364 11.971 -7.143 1.00 96.88 224 ASP A N 1
ATOM 1695 C CA . ASP A 1 224 ? 1.473 11.235 -7.761 1.00 96.88 224 ASP A CA 1
ATOM 1696 C C . ASP A 1 224 ? 2.070 10.200 -6.799 1.00 96.88 224 ASP A C 1
ATOM 1698 O O . ASP A 1 224 ? 2.311 9.050 -7.166 1.00 96.88 224 ASP A O 1
ATOM 1702 N N . SER A 1 225 ? 2.299 10.614 -5.547 1.00 96.94 225 SER A N 1
ATOM 1703 C CA . SER A 1 225 ? 2.840 9.756 -4.494 1.00 96.94 225 SER A CA 1
ATOM 1704 C C . SER A 1 225 ? 1.920 8.561 -4.228 1.00 96.94 225 SER A C 1
ATOM 1706 O O . SER A 1 225 ? 2.392 7.424 -4.180 1.00 96.94 225 SER A O 1
ATOM 1708 N N . ILE A 1 226 ? 0.603 8.785 -4.146 1.00 97.50 226 ILE A N 1
ATOM 1709 C CA . ILE A 1 226 ? -0.373 7.706 -3.961 1.00 97.50 226 ILE A CA 1
ATOM 1710 C C . ILE A 1 226 ? -0.525 6.839 -5.221 1.00 97.50 226 ILE A C 1
ATOM 1712 O O . ILE A 1 226 ? -0.702 5.632 -5.087 1.00 97.50 226 ILE A O 1
ATOM 1716 N N . GLU A 1 227 ? -0.457 7.385 -6.436 1.00 97.69 227 GLU A N 1
ATOM 1717 C CA . GLU A 1 227 ? -0.529 6.594 -7.676 1.00 97.69 227 GLU A CA 1
ATOM 1718 C C . GLU A 1 227 ? 0.657 5.629 -7.787 1.00 97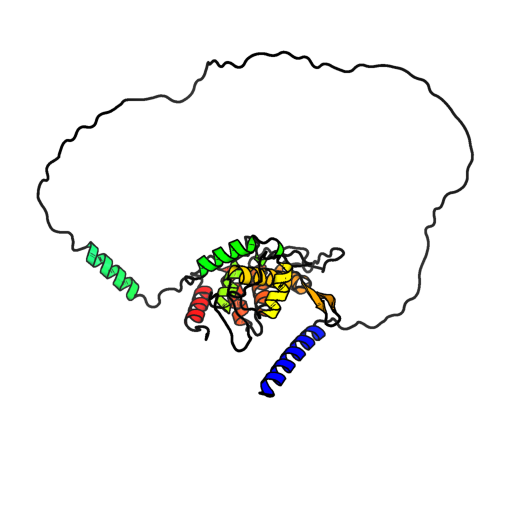.69 227 GLU A C 1
ATOM 1720 O O . GLU A 1 227 ? 0.471 4.432 -8.035 1.00 97.69 227 GLU A O 1
ATOM 1725 N N . VAL A 1 228 ? 1.867 6.127 -7.512 1.00 96.75 228 VAL A N 1
ATOM 1726 C CA . VAL A 1 228 ? 3.087 5.315 -7.425 1.00 96.75 228 VAL A CA 1
ATOM 1727 C C . VAL A 1 228 ? 2.963 4.254 -6.336 1.00 96.75 228 VAL A C 1
ATOM 1729 O O . VAL A 1 228 ? 3.252 3.082 -6.592 1.00 96.75 228 VAL A O 1
ATOM 1732 N N . ALA A 1 229 ? 2.481 4.618 -5.148 1.00 96.94 229 ALA A N 1
ATOM 1733 C CA . ALA A 1 229 ? 2.282 3.665 -4.061 1.00 96.94 229 ALA A CA 1
ATOM 1734 C C . ALA A 1 229 ? 1.235 2.600 -4.408 1.00 96.94 229 ALA A C 1
ATOM 1736 O O . ALA A 1 229 ? 1.462 1.415 -4.175 1.00 96.94 229 ALA A O 1
ATOM 1737 N N . ALA A 1 230 ? 0.116 2.982 -5.027 1.00 97.81 230 ALA A N 1
ATOM 1738 C CA . ALA A 1 230 ? -0.931 2.058 -5.451 1.00 97.81 230 ALA A CA 1
ATOM 1739 C C . ALA A 1 230 ? -0.395 1.023 -6.447 1.00 97.81 230 ALA A C 1
ATOM 1741 O O . ALA A 1 230 ? -0.642 -0.175 -6.285 1.00 97.81 230 ALA A O 1
ATOM 1742 N N . ARG A 1 231 ? 0.395 1.467 -7.431 1.00 96.50 231 ARG A N 1
ATOM 1743 C CA . ARG A 1 231 ? 1.067 0.582 -8.389 1.00 96.50 231 ARG A CA 1
ATOM 1744 C C . ARG A 1 231 ? 2.082 -0.326 -7.724 1.00 96.50 231 ARG A C 1
ATOM 1746 O O . ARG A 1 231 ? 2.067 -1.527 -7.980 1.00 96.50 231 ARG A O 1
ATOM 1753 N N . ALA A 1 232 ? 2.924 0.212 -6.847 1.00 95.12 232 ALA A N 1
ATOM 1754 C CA . ALA A 1 232 ? 3.910 -0.574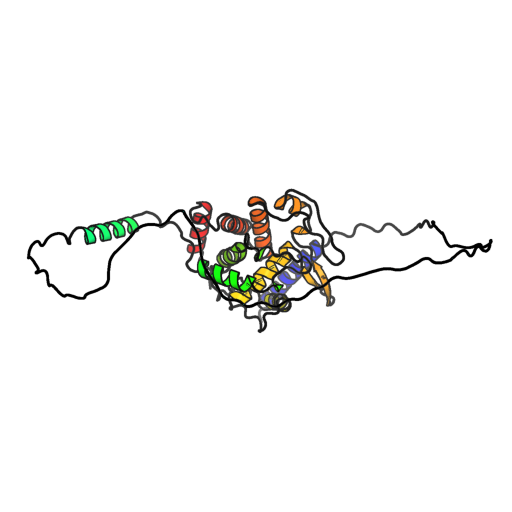 -6.118 1.00 95.12 232 ALA A CA 1
ATOM 1755 C C . ALA A 1 232 ? 3.251 -1.637 -5.220 1.00 95.12 232 ALA A C 1
ATOM 1757 O O . ALA A 1 232 ? 3.647 -2.799 -5.257 1.00 95.12 232 ALA A O 1
ATOM 1758 N N . ILE A 1 233 ? 2.197 -1.280 -4.483 1.00 96.69 233 ILE A N 1
ATOM 1759 C CA . ILE A 1 233 ? 1.399 -2.208 -3.670 1.00 96.69 233 ILE A CA 1
ATOM 1760 C C . ILE A 1 233 ? 0.795 -3.307 -4.542 1.00 96.69 233 ILE A C 1
ATOM 1762 O O . ILE A 1 233 ? 0.919 -4.490 -4.230 1.00 96.69 233 ILE A O 1
ATOM 1766 N N . ASN A 1 234 ? 0.157 -2.940 -5.652 1.00 96.69 234 ASN A N 1
ATOM 1767 C CA . ASN A 1 234 ? -0.430 -3.924 -6.550 1.00 96.69 234 ASN A CA 1
ATOM 1768 C C . ASN A 1 234 ? 0.648 -4.857 -7.129 1.00 96.69 234 ASN A C 1
ATOM 1770 O O . ASN A 1 234 ? 0.418 -6.061 -7.219 1.00 96.69 234 ASN A O 1
ATOM 1774 N N . ASN A 1 235 ? 1.827 -4.334 -7.468 1.00 94.88 235 ASN A N 1
ATOM 1775 C CA . ASN A 1 235 ? 2.983 -5.111 -7.919 1.00 94.88 235 ASN A CA 1
ATOM 1776 C C . ASN A 1 235 ? 3.525 -6.058 -6.835 1.00 94.88 235 ASN A C 1
ATOM 1778 O O . ASN A 1 235 ? 3.856 -7.200 -7.135 1.00 94.88 235 ASN A O 1
ATOM 1782 N N . ILE A 1 236 ? 3.562 -5.637 -5.567 1.00 95.38 236 ILE A N 1
ATOM 1783 C CA . ILE A 1 236 ? 3.922 -6.512 -4.438 1.00 95.38 236 ILE A CA 1
ATOM 1784 C C . ILE A 1 236 ? 2.957 -7.705 -4.349 1.00 95.38 236 ILE A C 1
ATOM 1786 O O . ILE A 1 236 ? 3.377 -8.833 -4.088 1.00 95.38 236 ILE A O 1
ATOM 1790 N N . ILE A 1 237 ? 1.664 -7.474 -4.585 1.00 96.44 237 ILE A N 1
ATOM 1791 C CA . ILE A 1 237 ? 0.630 -8.512 -4.504 1.00 96.44 237 ILE A CA 1
ATOM 1792 C C . ILE A 1 237 ? 0.685 -9.436 -5.726 1.00 96.44 237 ILE A C 1
ATOM 1794 O O . ILE A 1 237 ? 0.781 -10.653 -5.580 1.00 96.44 237 ILE A O 1
ATOM 1798 N N . GLY A 1 238 ? 0.623 -8.854 -6.925 1.00 92.75 238 GLY A N 1
ATOM 1799 C CA . GLY A 1 238 ? 0.415 -9.561 -8.190 1.00 92.75 238 GLY A CA 1
ATOM 1800 C C . GLY A 1 238 ? 1.672 -9.816 -9.026 1.00 92.75 238 GLY A C 1
ATOM 1801 O O . GLY A 1 238 ? 1.566 -10.339 -10.135 1.00 92.75 238 GLY A O 1
ATOM 1802 N N . GLY A 1 239 ? 2.841 -9.420 -8.535 1.00 91.56 239 GLY A N 1
ATOM 1803 C CA . GLY A 1 239 ? 4.105 -9.481 -9.260 1.00 91.56 239 GLY A CA 1
ATOM 1804 C C . GLY A 1 239 ? 4.347 -8.255 -10.137 1.00 91.56 239 GLY A C 1
ATOM 1805 O O . GLY A 1 239 ? 3.427 -7.497 -10.458 1.00 91.56 239 GLY A O 1
ATOM 1806 N N . ALA A 1 240 ? 5.610 -8.082 -10.521 1.00 89.25 240 ALA A N 1
ATOM 1807 C CA . ALA A 1 240 ? 6.101 -6.951 -11.299 1.00 89.25 240 ALA A CA 1
ATOM 1808 C C . ALA A 1 240 ? 6.971 -7.431 -12.461 1.00 89.25 240 ALA A C 1
ATOM 1810 O O . ALA A 1 240 ? 7.754 -8.363 -12.292 1.00 89.25 240 ALA A O 1
ATOM 1811 N N . THR A 1 241 ? 6.916 -6.766 -13.614 1.00 84.19 241 THR A N 1
ATOM 1812 C CA . THR A 1 241 ? 8.031 -6.845 -14.574 1.00 84.19 241 THR A CA 1
ATOM 1813 C C . THR A 1 241 ? 9.048 -5.772 -14.220 1.00 84.19 241 THR A C 1
ATOM 1815 O O . THR A 1 241 ? 8.706 -4.593 -14.185 1.00 84.19 241 THR A O 1
ATOM 1818 N N . VAL A 1 242 ? 10.290 -6.172 -13.970 1.00 82.12 242 VAL A N 1
ATOM 1819 C CA . VAL A 1 242 ? 11.412 -5.259 -13.727 1.00 82.12 242 VAL A CA 1
ATOM 1820 C C . VAL A 1 242 ? 12.486 -5.453 -14.786 1.00 82.12 242 VAL A C 1
ATOM 1822 O O . VAL A 1 242 ? 12.566 -6.506 -15.417 1.00 82.12 242 VAL A O 1
ATOM 1825 N N . THR A 1 243 ? 13.356 -4.468 -14.952 1.00 80.75 243 THR A N 1
ATOM 1826 C CA . THR A 1 243 ? 14.562 -4.629 -15.766 1.00 80.75 243 THR A CA 1
ATOM 1827 C C . THR A 1 243 ? 15.643 -5.295 -14.920 1.00 80.75 243 THR A C 1
ATOM 1829 O O . THR A 1 243 ? 16.068 -4.749 -13.906 1.00 80.75 243 THR A O 1
ATOM 1832 N N . GLY A 1 244 ? 16.078 -6.493 -15.312 1.00 78.38 244 GLY A N 1
ATOM 1833 C CA . GLY A 1 244 ? 17.182 -7.192 -14.660 1.00 78.38 244 GLY A CA 1
ATOM 1834 C C . GLY A 1 244 ? 18.528 -6.504 -14.903 1.00 78.38 244 GLY A C 1
ATOM 1835 O O . GLY A 1 244 ? 18.671 -5.673 -15.798 1.00 78.38 244 GLY A O 1
ATOM 1836 N N . ALA A 1 245 ? 19.558 -6.904 -14.152 1.00 81.12 245 ALA A N 1
ATOM 1837 C CA . ALA A 1 245 ? 20.910 -6.338 -14.259 1.00 81.12 245 ALA A CA 1
ATOM 1838 C C . ALA A 1 245 ? 21.543 -6.474 -15.663 1.00 81.12 245 ALA A C 1
ATOM 1840 O O . ALA A 1 245 ? 22.460 -5.741 -16.016 1.00 81.12 245 ALA A O 1
ATOM 1841 N N . ASN A 1 246 ? 21.043 -7.405 -16.479 1.00 81.69 246 ASN A N 1
ATOM 1842 C CA . ASN A 1 246 ? 21.443 -7.618 -17.871 1.00 81.69 246 ASN A CA 1
ATOM 1843 C C . ASN A 1 246 ? 20.618 -6.799 -18.886 1.00 81.69 246 ASN A C 1
ATOM 1845 O O . ASN A 1 246 ? 20.754 -7.020 -20.087 1.00 81.69 246 ASN A O 1
ATOM 1849 N N . GLY A 1 247 ? 19.741 -5.903 -18.425 1.00 80.81 247 GLY A N 1
ATOM 1850 C CA . GLY A 1 247 ? 18.854 -5.102 -19.271 1.00 80.81 247 GLY A CA 1
ATOM 1851 C C . GLY A 1 247 ? 17.621 -5.847 -19.795 1.00 80.81 247 GLY A C 1
ATOM 1852 O O . GLY A 1 247 ? 16.803 -5.242 -20.483 1.00 80.81 247 GLY A O 1
ATOM 1853 N N . ASN A 1 248 ? 17.458 -7.136 -19.476 1.00 85.75 248 ASN A N 1
ATOM 1854 C CA . ASN A 1 248 ? 16.310 -7.922 -19.925 1.00 85.75 248 ASN A CA 1
ATOM 1855 C C . ASN A 1 248 ? 15.130 -7.799 -18.950 1.00 85.75 248 ASN A C 1
ATOM 1857 O O . ASN A 1 248 ? 15.348 -7.698 -17.741 1.00 85.75 248 ASN A O 1
ATOM 1861 N N . PRO A 1 249 ? 13.880 -7.866 -19.437 1.00 81.31 249 PRO A N 1
ATOM 1862 C CA . PRO A 1 249 ? 12.716 -7.905 -18.564 1.00 81.31 249 PRO A CA 1
ATOM 1863 C C . PRO A 1 249 ? 12.698 -9.209 -17.753 1.00 81.31 249 PRO A C 1
ATOM 1865 O O . PRO A 1 249 ? 12.819 -10.304 -18.303 1.00 81.31 249 PRO A O 1
ATOM 1868 N N . VAL A 1 250 ? 12.521 -9.087 -16.441 1.00 85.38 250 VAL A N 1
ATOM 1869 C CA . VAL A 1 250 ? 12.388 -10.190 -15.486 1.00 85.38 250 VAL A CA 1
ATOM 1870 C C . VAL A 1 250 ? 11.062 -10.032 -14.758 1.00 85.38 250 VAL A C 1
ATOM 1872 O O . VAL A 1 250 ? 10.770 -8.975 -14.202 1.00 85.38 250 VAL A O 1
ATOM 1875 N N . VAL A 1 251 ? 10.257 -11.093 -14.740 1.00 85.88 251 VAL A N 1
ATOM 1876 C CA . VAL A 1 251 ? 9.025 -11.124 -13.948 1.00 85.88 251 VAL A CA 1
ATOM 1877 C C . VAL A 1 251 ? 9.375 -11.541 -12.526 1.00 85.88 251 VAL A C 1
ATOM 1879 O O . VAL A 1 251 ? 9.811 -12.667 -12.293 1.00 85.88 251 VAL A O 1
ATOM 1882 N N . GLN A 1 252 ? 9.171 -10.634 -11.578 1.00 87.38 252 GLN A N 1
ATOM 1883 C CA . GLN A 1 252 ? 9.229 -10.931 -10.156 1.00 87.38 252 GLN A CA 1
ATOM 1884 C C . GLN A 1 252 ? 7.866 -11.457 -9.687 1.00 87.38 252 GLN A C 1
ATOM 1886 O O . GLN A 1 252 ? 6.848 -10.795 -9.929 1.00 87.38 252 GLN A O 1
ATOM 1891 N N . PRO A 1 253 ? 7.819 -12.628 -9.027 1.00 90.25 253 PRO A N 1
ATOM 1892 C CA . PRO A 1 253 ? 6.581 -13.150 -8.466 1.00 90.25 253 PRO A CA 1
ATOM 1893 C C . PRO A 1 253 ? 6.067 -12.243 -7.341 1.00 90.25 253 PRO A C 1
ATOM 1895 O O . PRO A 1 253 ? 6.844 -11.673 -6.575 1.00 90.25 253 PRO A O 1
ATOM 1898 N N . GLY A 1 254 ? 4.744 -12.121 -7.248 1.00 94.00 254 GLY A N 1
ATOM 1899 C CA . GLY A 1 254 ? 4.083 -11.400 -6.162 1.00 94.00 254 GLY A CA 1
ATOM 1900 C C . GLY A 1 254 ? 3.763 -12.305 -4.979 1.00 94.00 254 GLY A C 1
ATOM 1901 O O . GLY A 1 254 ? 3.969 -13.518 -5.025 1.00 94.00 254 GLY A O 1
ATOM 1902 N N . LEU A 1 255 ? 3.186 -11.723 -3.928 1.00 96.12 255 LEU A N 1
ATOM 1903 C CA . LEU A 1 255 ? 2.677 -12.474 -2.775 1.00 96.12 255 LEU A CA 1
ATOM 1904 C C . LEU A 1 255 ? 1.669 -13.557 -3.180 1.00 96.12 255 LEU A C 1
ATOM 1906 O O . LEU A 1 255 ? 1.705 -14.655 -2.630 1.00 96.12 255 LEU A O 1
ATOM 1910 N N . GLU A 1 256 ? 0.803 -13.274 -4.155 1.00 95.75 256 GLU A N 1
ATOM 1911 C CA . GLU A 1 256 ? -0.212 -14.217 -4.640 1.00 95.75 256 GLU A CA 1
ATOM 1912 C C . GLU A 1 256 ? 0.349 -15.318 -5.554 1.00 95.75 256 GLU A C 1
ATOM 1914 O O . GLU A 1 256 ? -0.388 -16.218 -5.951 1.00 95.75 256 GLU A O 1
ATOM 1919 N N . SER A 1 257 ? 1.638 -15.284 -5.897 1.00 94.25 257 SER A N 1
ATOM 1920 C CA . SER A 1 257 ? 2.280 -16.355 -6.667 1.00 94.25 257 SER A CA 1
ATOM 1921 C C . SER A 1 257 ? 2.679 -17.562 -5.810 1.00 94.25 257 SER A C 1
ATOM 1923 O O . SER A 1 257 ? 3.033 -18.601 -6.366 1.00 94.25 257 SER A O 1
ATOM 1925 N N . ASP A 1 258 ? 2.606 -17.449 -4.480 1.00 95.69 258 ASP A N 1
ATOM 1926 C CA . ASP A 1 258 ? 2.930 -18.514 -3.529 1.00 95.69 258 ASP A CA 1
ATOM 1927 C C . ASP A 1 258 ? 1.649 -19.239 -3.051 1.00 95.69 258 ASP A C 1
ATOM 1929 O O . ASP A 1 258 ? 0.762 -18.609 -2.458 1.00 95.69 258 ASP A O 1
ATOM 1933 N N . PRO A 1 259 ? 1.534 -20.569 -3.245 1.00 96.38 259 PRO A N 1
ATOM 1934 C CA . PRO A 1 259 ? 0.397 -21.350 -2.762 1.00 96.38 259 PRO A CA 1
ATOM 1935 C C . PRO A 1 259 ? 0.125 -21.212 -1.255 1.00 96.38 259 PRO A C 1
ATOM 1937 O O . PRO A 1 259 ? -1.038 -21.211 -0.847 1.00 96.38 259 PRO A O 1
ATOM 1940 N N . ALA A 1 260 ? 1.158 -21.088 -0.416 1.00 97.44 260 ALA A N 1
ATOM 1941 C CA . ALA A 1 260 ? 1.005 -20.940 1.031 1.00 97.44 260 ALA A CA 1
ATOM 1942 C C . ALA A 1 260 ? 0.349 -19.599 1.388 1.00 97.44 260 ALA A C 1
ATOM 1944 O O . ALA A 1 260 ? -0.561 -19.546 2.222 1.00 97.44 260 ALA A O 1
ATOM 1945 N N . ASN A 1 261 ? 0.739 -18.531 0.694 1.00 97.56 261 ASN A N 1
ATOM 1946 C CA . ASN A 1 261 ? 0.105 -17.223 0.826 1.00 97.56 261 ASN A CA 1
ATOM 1947 C C . ASN A 1 261 ? -1.348 -17.265 0.344 1.00 97.56 261 ASN A C 1
ATOM 1949 O O . ASN A 1 261 ? -2.238 -16.756 1.026 1.00 97.56 261 ASN A O 1
ATOM 1953 N N . CYS A 1 262 ? -1.634 -17.962 -0.759 1.00 97.06 262 CYS A N 1
ATOM 1954 C CA . CYS A 1 262 ? -3.010 -18.139 -1.220 1.00 97.06 262 CYS A CA 1
ATOM 1955 C C . CYS A 1 262 ? -3.887 -18.871 -0.199 1.00 97.06 262 CYS A C 1
ATOM 1957 O O . CYS A 1 262 ? -5.030 -18.454 0.021 1.00 97.06 262 CYS A O 1
ATOM 1959 N N . VAL A 1 263 ? -3.374 -19.904 0.483 1.00 97.50 263 VAL A N 1
ATOM 1960 C CA . VAL A 1 263 ? -4.100 -20.545 1.596 1.00 97.50 263 VAL A CA 1
ATOM 1961 C C . VAL A 1 263 ? -4.400 -19.521 2.683 1.00 97.50 263 VAL A C 1
ATOM 1963 O O . VAL A 1 263 ? -5.531 -19.448 3.160 1.00 97.50 263 VAL A O 1
ATOM 1966 N N . ARG A 1 264 ? -3.416 -18.694 3.034 1.00 97.44 264 ARG A N 1
ATOM 1967 C CA . ARG A 1 264 ? -3.540 -17.706 4.106 1.00 97.44 264 ARG A CA 1
ATOM 1968 C C . ARG A 1 264 ? -4.554 -16.605 3.793 1.00 97.44 264 ARG A C 1
ATOM 1970 O O . ARG A 1 264 ? -5.330 -16.233 4.668 1.00 97.44 264 ARG A O 1
ATOM 1977 N N . TYR A 1 265 ? -4.575 -16.101 2.561 1.00 97.12 265 TYR A N 1
ATOM 1978 C CA . TYR A 1 265 ? -5.436 -14.977 2.181 1.00 97.12 265 TYR A CA 1
ATOM 1979 C C . TYR A 1 265 ? -6.819 -15.417 1.680 1.00 97.12 265 TYR A C 1
ATOM 1981 O O . TYR A 1 265 ? -7.807 -14.709 1.870 1.00 97.12 265 TYR A O 1
ATOM 1989 N N . THR A 1 266 ? -6.910 -16.580 1.028 1.00 96.62 266 THR A N 1
ATOM 1990 C CA . THR A 1 266 ? -8.117 -17.019 0.297 1.00 96.62 266 THR A CA 1
ATOM 1991 C C . THR A 1 266 ? -8.706 -18.335 0.807 1.00 96.62 266 THR A C 1
ATOM 1993 O O . THR A 1 266 ? -9.823 -18.699 0.428 1.00 96.62 266 THR A O 1
ATOM 1996 N N . GLY A 1 267 ? -7.972 -19.068 1.651 1.00 96.25 267 GLY A N 1
ATOM 1997 C CA . GLY A 1 267 ? -8.341 -20.406 2.119 1.00 96.25 267 GLY A CA 1
ATOM 1998 C C . GLY A 1 267 ? -8.062 -21.528 1.113 1.00 96.25 267 GLY A C 1
ATOM 1999 O O . GLY A 1 267 ? -8.557 -22.636 1.299 1.00 96.25 267 GLY A O 1
ATOM 2000 N N . SER A 1 268 ? -7.323 -21.269 0.029 1.00 95.88 268 SER A N 1
ATOM 2001 C CA . SER A 1 268 ? -6.977 -22.272 -0.985 1.00 95.88 268 SER A CA 1
ATOM 2002 C C . SER A 1 268 ? -5.570 -22.066 -1.536 1.00 95.88 268 SER A C 1
ATOM 2004 O O . SER A 1 268 ? -5.190 -20.943 -1.831 1.00 95.88 268 SER A O 1
ATOM 2006 N N . ALA A 1 269 ? -4.836 -23.158 -1.759 1.00 96.00 269 ALA A N 1
ATOM 2007 C CA . ALA A 1 269 ? -3.529 -23.156 -2.424 1.00 96.00 269 ALA A CA 1
ATOM 2008 C C . ALA A 1 269 ? -3.629 -23.043 -3.957 1.00 96.00 269 ALA A C 1
ATOM 2010 O O . ALA A 1 269 ? -2.618 -23.086 -4.654 1.00 96.00 269 ALA A O 1
ATOM 2011 N N . ALA A 1 270 ? -4.849 -22.978 -4.501 1.00 96.56 270 ALA A N 1
ATOM 2012 C CA . ALA A 1 270 ? -5.071 -22.990 -5.937 1.00 96.56 270 ALA A CA 1
ATOM 2013 C C . ALA A 1 270 ? -4.480 -21.739 -6.595 1.00 96.56 270 ALA A C 1
ATOM 2015 O O . ALA A 1 270 ? -4.831 -20.615 -6.232 1.00 96.56 270 ALA A O 1
ATOM 2016 N N . LEU A 1 271 ? -3.653 -21.958 -7.614 1.00 95.69 271 LEU A N 1
ATOM 2017 C CA . LEU A 1 271 ? -3.101 -20.917 -8.469 1.00 95.69 271 LEU A CA 1
ATOM 2018 C C . LEU A 1 271 ? -3.738 -20.979 -9.859 1.00 95.69 271 LEU A C 1
ATOM 2020 O O . LEU A 1 271 ? -4.014 -22.052 -10.394 1.00 95.69 271 LEU A O 1
ATOM 2024 N N . SER A 1 272 ? -3.949 -19.812 -10.455 1.00 93.19 272 SER A N 1
ATOM 2025 C CA . SER A 1 272 ? -4.299 -19.642 -11.860 1.00 93.19 272 SER A CA 1
ATOM 2026 C C . SER A 1 272 ? -3.093 -19.089 -12.611 1.00 93.19 272 SER A C 1
ATOM 2028 O O . SER A 1 272 ? -2.398 -18.213 -12.106 1.00 93.19 272 SER A O 1
ATOM 2030 N N . SER A 1 273 ? -2.829 -19.601 -13.811 1.00 88.44 273 SER A N 1
ATOM 2031 C CA . SER A 1 273 ? -1.764 -19.114 -14.691 1.00 88.44 273 SER A CA 1
ATOM 2032 C C . SER A 1 273 ? -2.346 -18.808 -16.065 1.00 88.44 273 SER A C 1
ATOM 2034 O O . SER A 1 273 ? -3.256 -19.495 -16.538 1.00 88.44 273 SER A O 1
ATOM 2036 N N . ARG A 1 274 ? -1.842 -17.752 -16.705 1.00 83.44 274 ARG A N 1
ATOM 2037 C CA . ARG A 1 274 ? -2.192 -17.368 -18.075 1.00 83.44 274 ARG A CA 1
ATOM 2038 C C . ARG A 1 274 ? -0.903 -17.221 -18.869 1.00 83.44 274 ARG A C 1
ATOM 2040 O O . ARG A 1 274 ? 0.095 -16.739 -18.345 1.00 83.44 274 ARG A O 1
ATOM 2047 N N . ARG A 1 275 ? -0.910 -17.615 -20.144 1.00 82.00 275 ARG A N 1
ATOM 2048 C CA . ARG A 1 275 ? 0.275 -17.494 -21.007 1.00 82.00 275 ARG A CA 1
ATOM 2049 C C . ARG A 1 275 ? 0.749 -16.034 -21.042 1.00 82.00 275 ARG A C 1
ATOM 2051 O O . ARG A 1 275 ? -0.033 -15.159 -21.395 1.00 82.00 275 ARG A O 1
ATOM 2058 N N . GLY A 1 276 ? 2.019 -15.805 -20.702 1.00 76.31 276 GLY A N 1
ATOM 2059 C CA . GLY A 1 276 ? 2.616 -14.465 -20.627 1.00 76.31 276 GLY A CA 1
ATOM 2060 C C . GLY A 1 276 ? 2.411 -13.738 -19.291 1.00 76.31 276 GLY A C 1
ATOM 2061 O O . GLY A 1 276 ? 2.835 -12.597 -19.167 1.00 76.31 276 GLY A O 1
ATOM 2062 N N . PHE A 1 277 ? 1.793 -14.386 -18.298 1.00 82.00 277 PHE A N 1
ATOM 2063 C CA . PHE A 1 277 ? 1.527 -13.828 -16.972 1.00 82.00 277 PHE A CA 1
ATOM 2064 C C . PHE A 1 277 ? 2.027 -14.777 -15.866 1.00 82.00 277 PHE A C 1
ATOM 2066 O O . PHE A 1 277 ? 2.005 -15.999 -16.046 1.00 82.00 277 PHE A O 1
ATOM 2073 N N . PRO A 1 278 ? 2.450 -14.244 -14.708 1.00 85.94 278 PRO A N 1
ATOM 2074 C CA . PRO A 1 278 ? 2.779 -15.025 -13.531 1.00 85.94 278 PRO A CA 1
ATOM 2075 C C . PRO A 1 278 ? 1.526 -15.720 -13.003 1.00 85.94 278 PRO A C 1
ATOM 2077 O O . PRO A 1 278 ? 0.393 -15.284 -13.230 1.00 85.94 278 PRO A O 1
ATOM 2080 N N . SER A 1 279 ? 1.738 -16.819 -12.288 1.00 91.50 279 SER A N 1
ATOM 2081 C CA . SER A 1 279 ? 0.673 -17.459 -11.529 1.00 91.50 279 SER A CA 1
ATOM 2082 C C . SER A 1 279 ? 0.242 -16.588 -10.351 1.00 91.50 279 SER A C 1
ATOM 2084 O O . SER A 1 279 ? 1.087 -15.975 -9.700 1.00 91.50 279 SER A O 1
ATOM 2086 N N . LEU A 1 280 ? -1.058 -16.572 -10.067 1.00 94.06 280 LEU A N 1
ATOM 2087 C CA . LEU A 1 280 ? -1.674 -15.847 -8.950 1.00 94.06 280 LEU A CA 1
ATOM 2088 C C . LEU A 1 280 ? -2.741 -16.705 -8.279 1.00 94.06 280 LEU A C 1
ATOM 2090 O O . LEU A 1 280 ? -3.227 -17.661 -8.891 1.00 94.06 280 LEU A O 1
ATOM 2094 N N . CYS A 1 281 ? -3.161 -16.346 -7.068 1.00 95.50 281 CYS A N 1
ATOM 2095 C CA . CYS A 1 281 ? -4.245 -17.029 -6.376 1.00 95.50 281 CYS A CA 1
ATOM 2096 C C . CYS A 1 281 ? -5.479 -17.145 -7.280 1.00 95.50 281 CYS A C 1
ATOM 2098 O O . CYS A 1 281 ? -5.969 -16.174 -7.854 1.00 95.50 281 CYS A O 1
ATOM 2100 N N . ALA A 1 282 ? -6.003 -18.362 -7.421 1.00 95.00 282 ALA A N 1
ATOM 2101 C CA . ALA A 1 282 ? -7.161 -18.624 -8.272 1.00 95.00 282 ALA A CA 1
ATOM 2102 C C . ALA A 1 282 ? -8.443 -17.984 -7.716 1.00 95.00 282 ALA A C 1
ATOM 2104 O O . ALA A 1 282 ? -9.398 -17.748 -8.456 1.00 95.00 282 ALA A O 1
ATOM 2105 N N . ARG A 1 283 ? -8.479 -17.731 -6.403 1.00 94.25 283 ARG A N 1
ATOM 2106 C CA . ARG A 1 283 ? -9.589 -17.078 -5.711 1.00 94.25 283 ARG A CA 1
ATOM 2107 C C . ARG A 1 283 ? -9.179 -15.663 -5.302 1.00 94.25 283 ARG A C 1
ATOM 2109 O O . ARG A 1 283 ? -8.052 -15.482 -4.857 1.00 94.25 283 ARG A O 1
ATOM 2116 N N . PRO A 1 284 ? -10.088 -14.680 -5.383 1.00 92.19 284 PRO A N 1
ATOM 2117 C CA . PRO A 1 284 ? -9.809 -13.339 -4.888 1.00 92.19 284 PRO A CA 1
ATOM 2118 C C . PRO A 1 284 ? -9.747 -13.305 -3.353 1.00 92.19 284 PRO A C 1
ATOM 2120 O O . PRO A 1 284 ? -10.449 -14.057 -2.670 1.00 92.19 284 PRO A O 1
ATOM 2123 N N . VAL A 1 285 ? -8.960 -12.375 -2.808 1.00 94.88 285 VAL A N 1
ATOM 2124 C CA . VAL A 1 285 ? -8.872 -12.106 -1.364 1.00 94.88 285 VAL A CA 1
ATOM 2125 C C . VAL A 1 285 ? -10.074 -11.271 -0.905 1.00 94.88 285 VAL A C 1
ATOM 2127 O O . VAL A 1 285 ? -10.093 -10.043 -1.015 1.00 94.88 285 VAL A O 1
ATOM 2130 N N . THR A 1 286 ? -11.116 -11.939 -0.406 1.00 93.44 286 THR A N 1
ATOM 2131 C CA . THR A 1 286 ? -12.392 -11.288 -0.043 1.00 93.44 286 THR A CA 1
ATOM 2132 C C . THR A 1 286 ? -12.736 -11.336 1.441 1.00 93.44 286 THR A C 1
ATOM 2134 O O . THR A 1 286 ? -13.632 -10.613 1.868 1.00 93.44 286 THR A O 1
ATOM 2137 N N . SER A 1 287 ? -12.098 -12.202 2.230 1.00 94.75 287 SER A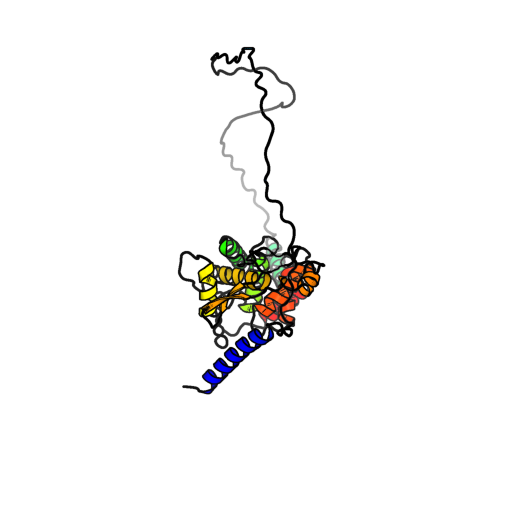 N 1
ATOM 2138 C CA . SER A 1 287 ? -12.385 -12.292 3.665 1.00 94.75 287 SER A CA 1
ATOM 2139 C C . SER A 1 287 ? -11.689 -11.150 4.421 1.00 94.75 287 SER A C 1
ATOM 2141 O O . SER A 1 287 ? -10.547 -10.833 4.088 1.00 94.75 287 SER A O 1
ATOM 2143 N N . PRO A 1 288 ? -12.311 -10.552 5.457 1.00 93.69 288 PRO A N 1
ATOM 2144 C CA . PRO A 1 288 ? -11.667 -9.499 6.248 1.00 93.69 288 PRO A CA 1
ATOM 2145 C C . PRO A 1 288 ? -10.318 -9.936 6.833 1.00 93.69 288 PRO A C 1
ATOM 2147 O O . PRO A 1 288 ? -9.321 -9.240 6.672 1.00 93.69 288 PRO A O 1
ATOM 2150 N N . ALA A 1 289 ? -10.259 -11.142 7.408 1.00 94.19 289 ALA A N 1
ATOM 2151 C CA . ALA A 1 289 ? -9.025 -11.706 7.953 1.00 94.19 289 ALA A CA 1
ATOM 2152 C C . ALA A 1 289 ? -7.947 -11.926 6.876 1.00 94.19 289 ALA A C 1
ATOM 2154 O O . ALA A 1 289 ? -6.776 -11.637 7.110 1.00 94.19 289 ALA A O 1
ATOM 2155 N N . GLY A 1 290 ? -8.334 -12.397 5.685 1.00 96.94 290 GLY A N 1
ATOM 2156 C CA . GLY A 1 290 ? -7.412 -12.585 4.565 1.00 96.94 290 GLY A CA 1
ATOM 2157 C C . GLY A 1 290 ? -6.873 -11.262 4.024 1.00 96.94 290 GLY A C 1
ATOM 2158 O O . GLY A 1 290 ? -5.680 -11.152 3.757 1.00 96.94 290 GLY A O 1
ATOM 2159 N N . GLN A 1 291 ? -7.726 -10.236 3.929 1.00 97.50 291 GLN A N 1
ATOM 2160 C CA . GLN A 1 291 ? -7.317 -8.886 3.539 1.00 97.50 291 GLN A CA 1
ATOM 2161 C C . GLN A 1 291 ? -6.380 -8.262 4.573 1.00 97.50 291 GLN A C 1
ATOM 2163 O O . GLN A 1 291 ? -5.349 -7.723 4.193 1.00 97.50 291 GLN A O 1
ATOM 2168 N N . ALA A 1 292 ? -6.685 -8.384 5.866 1.00 96.69 292 ALA A N 1
ATOM 2169 C CA . ALA A 1 292 ? -5.814 -7.911 6.938 1.00 96.69 292 ALA A CA 1
ATOM 2170 C C . ALA A 1 292 ? -4.439 -8.609 6.903 1.00 96.69 292 ALA A C 1
ATOM 2172 O O . ALA A 1 292 ? -3.407 -7.946 6.986 1.00 96.69 292 ALA A O 1
ATOM 2173 N N . ALA A 1 293 ? -4.413 -9.932 6.701 1.00 97.50 293 ALA A N 1
ATOM 2174 C CA . ALA A 1 293 ? -3.171 -10.692 6.570 1.00 97.50 293 ALA A CA 1
ATOM 2175 C C . ALA A 1 293 ? -2.351 -10.285 5.334 1.00 97.50 293 ALA A C 1
ATOM 2177 O O . ALA A 1 293 ? -1.126 -10.217 5.421 1.00 97.50 293 ALA A O 1
ATOM 2178 N N . LEU A 1 294 ? -3.012 -10.009 4.205 1.00 98.31 294 LEU A N 1
ATOM 2179 C CA . LEU A 1 294 ? -2.361 -9.496 3.000 1.00 98.31 294 LEU A CA 1
ATOM 2180 C C . LEU A 1 294 ? -1.796 -8.090 3.235 1.00 98.31 294 LEU A C 1
ATOM 2182 O O . LEU A 1 294 ? -0.654 -7.822 2.884 1.00 98.31 294 LEU A O 1
ATOM 2186 N N . VAL A 1 295 ? -2.569 -7.199 3.861 1.00 98.31 295 VAL A N 1
ATOM 2187 C CA . VAL A 1 295 ? -2.165 -5.816 4.157 1.00 98.31 295 VAL A CA 1
ATOM 2188 C C . VAL A 1 295 ? -0.915 -5.775 5.036 1.00 98.31 295 VAL A C 1
ATOM 2190 O O . VAL A 1 295 ? -0.016 -4.988 4.749 1.00 98.31 295 VAL A O 1
ATOM 2193 N N . ALA A 1 296 ? -0.822 -6.634 6.056 1.00 98.06 296 ALA A N 1
ATOM 2194 C CA . ALA A 1 296 ? 0.379 -6.738 6.885 1.00 98.06 296 ALA A CA 1
ATOM 2195 C C . ALA A 1 296 ? 1.618 -7.118 6.055 1.00 98.06 296 ALA A C 1
ATOM 2197 O O . ALA A 1 296 ? 2.645 -6.446 6.138 1.00 98.06 296 ALA A O 1
ATOM 2198 N N . ASP A 1 297 ? 1.525 -8.150 5.213 1.00 97.38 297 ASP A N 1
ATOM 2199 C CA . ASP A 1 297 ? 2.659 -8.596 4.390 1.00 97.38 297 ASP A CA 1
ATOM 2200 C C . ASP A 1 297 ? 3.058 -7.559 3.338 1.00 97.38 297 ASP A C 1
ATOM 2202 O O . ASP A 1 297 ? 4.244 -7.331 3.089 1.00 97.38 297 ASP A O 1
ATOM 2206 N N . VAL A 1 298 ? 2.067 -6.899 2.734 1.00 97.62 298 VAL A N 1
ATOM 2207 C CA . VAL A 1 298 ? 2.298 -5.790 1.808 1.00 97.62 298 VAL A CA 1
ATOM 2208 C C . VAL A 1 298 ? 3.020 -4.655 2.528 1.00 97.62 298 VAL A C 1
ATOM 2210 O O . VAL A 1 298 ? 3.985 -4.129 1.981 1.00 97.62 298 VAL A O 1
ATOM 2213 N N . PHE A 1 299 ? 2.612 -4.301 3.751 1.00 96.94 299 PHE A N 1
ATOM 2214 C CA . PHE A 1 299 ? 3.266 -3.246 4.527 1.00 96.94 299 PHE A CA 1
ATOM 2215 C C . PHE A 1 299 ? 4.731 -3.586 4.819 1.00 96.94 299 PHE A C 1
ATOM 2217 O O . PHE A 1 299 ? 5.600 -2.742 4.619 1.00 96.94 299 PHE A O 1
ATOM 2224 N N . GLN A 1 300 ? 5.025 -4.831 5.216 1.00 94.94 300 GLN A N 1
ATOM 2225 C CA . GLN A 1 300 ? 6.403 -5.286 5.454 1.00 94.94 300 GLN A CA 1
ATOM 2226 C C . GLN A 1 300 ? 7.281 -5.205 4.203 1.00 94.94 300 GLN A C 1
ATOM 2228 O O . GLN A 1 300 ? 8.466 -4.901 4.307 1.00 94.94 300 GLN A O 1
ATOM 2233 N N . LYS A 1 301 ? 6.716 -5.478 3.022 1.00 93.38 301 LYS A N 1
ATOM 2234 C CA . LYS A 1 301 ? 7.441 -5.369 1.748 1.00 93.38 301 LYS A CA 1
ATOM 2235 C C . LYS A 1 301 ? 7.570 -3.927 1.258 1.00 93.38 301 LYS A C 1
ATOM 2237 O O . LYS A 1 301 ? 8.577 -3.586 0.648 1.00 93.38 301 LYS A O 1
ATOM 2242 N N . TRP A 1 302 ? 6.562 -3.092 1.500 1.00 91.31 302 TRP A N 1
ATOM 2243 C CA . TRP A 1 302 ? 6.543 -1.690 1.080 1.00 91.31 302 TRP A CA 1
ATOM 2244 C C . TRP A 1 302 ? 7.502 -0.824 1.903 1.00 91.31 302 TRP A C 1
ATOM 2246 O O . TRP A 1 302 ? 8.245 -0.004 1.356 1.00 91.31 302 TRP A O 1
ATOM 2256 N N . VAL A 1 303 ? 7.496 -1.020 3.222 1.00 88.06 303 VAL A N 1
ATOM 2257 C CA . VAL A 1 303 ? 8.252 -0.211 4.176 1.00 88.06 303 VAL A CA 1
ATOM 2258 C C . VAL A 1 303 ? 9.521 -0.956 4.580 1.00 88.06 303 VAL A C 1
ATOM 2260 O O . VAL A 1 303 ? 9.498 -1.883 5.390 1.00 88.06 303 VAL A O 1
ATOM 2263 N N . VAL A 1 304 ? 10.653 -0.524 4.021 1.00 79.00 304 VAL A N 1
ATOM 2264 C CA . VAL A 1 304 ? 11.971 -1.117 4.288 1.00 79.00 304 VAL A CA 1
ATOM 2265 C C . VAL A 1 304 ? 12.279 -1.065 5.786 1.00 79.00 304 VAL A C 1
ATOM 2267 O O . VAL A 1 304 ? 12.315 0.006 6.387 1.00 79.00 304 VAL A O 1
ATOM 2270 N N . GLY A 1 305 ? 12.514 -2.232 6.388 1.00 81.69 305 GLY A N 1
ATOM 2271 C CA . GLY A 1 305 ? 12.830 -2.344 7.813 1.00 81.69 305 GLY A CA 1
ATOM 2272 C C . GLY A 1 305 ? 11.634 -2.167 8.755 1.00 81.69 305 GLY A C 1
ATOM 2273 O O . GLY A 1 305 ? 11.849 -1.994 9.955 1.00 81.69 305 GLY A O 1
ATOM 2274 N N . ALA A 1 306 ? 10.392 -2.216 8.255 1.00 85.50 306 ALA A N 1
ATOM 2275 C CA . ALA A 1 306 ? 9.212 -2.188 9.113 1.00 85.50 306 ALA A CA 1
ATOM 2276 C C . ALA A 1 306 ? 9.231 -3.324 10.141 1.00 85.50 306 ALA A C 1
ATOM 2278 O O . ALA A 1 306 ? 9.401 -4.500 9.809 1.00 85.50 306 ALA A O 1
ATOM 2279 N N . ALA A 1 307 ? 9.001 -2.969 11.406 1.00 89.75 307 ALA A N 1
ATOM 2280 C CA . ALA A 1 307 ? 8.833 -3.957 12.456 1.00 89.75 307 ALA A CA 1
ATOM 2281 C C . ALA A 1 307 ? 7.550 -4.777 12.208 1.00 89.75 307 ALA A C 1
ATOM 2283 O O . ALA A 1 307 ? 6.532 -4.208 11.796 1.00 89.75 307 ALA A O 1
ATOM 2284 N N . PRO A 1 308 ? 7.535 -6.084 12.534 1.00 92.94 308 PRO A N 1
ATOM 2285 C CA . PRO A 1 308 ? 6.331 -6.905 12.408 1.00 92.94 308 PRO A CA 1
ATOM 2286 C C . PRO A 1 308 ? 5.115 -6.328 13.145 1.00 92.94 308 PRO A C 1
ATOM 2288 O O . PRO A 1 308 ? 3.995 -6.434 12.655 1.00 92.94 308 PRO A O 1
ATOM 2291 N N . ALA A 1 309 ? 5.340 -5.666 14.286 1.00 93.56 309 ALA A N 1
ATOM 2292 C CA . ALA A 1 309 ? 4.291 -4.981 15.036 1.00 93.56 309 ALA A CA 1
ATOM 2293 C C . ALA A 1 309 ? 3.641 -3.844 14.227 1.00 93.56 309 ALA A C 1
ATOM 2295 O O . ALA A 1 309 ? 2.422 -3.782 14.147 1.00 93.56 309 ALA A O 1
ATOM 2296 N N . THR A 1 310 ? 4.427 -3.010 13.539 1.00 93.69 310 THR A N 1
ATOM 2297 C CA . THR A 1 310 ? 3.899 -1.906 12.716 1.00 93.69 310 THR A CA 1
ATOM 2298 C C . THR A 1 310 ? 3.105 -2.417 11.512 1.00 93.69 310 THR A C 1
ATOM 2300 O O . THR A 1 310 ? 2.091 -1.837 11.132 1.00 93.69 310 THR A O 1
ATOM 2303 N N . ALA A 1 311 ? 3.515 -3.545 10.930 1.00 96.56 311 ALA A N 1
ATOM 2304 C CA . ALA A 1 311 ? 2.734 -4.204 9.886 1.00 96.56 311 ALA A CA 1
ATOM 2305 C C . ALA A 1 311 ? 1.390 -4.741 10.403 1.00 96.56 311 ALA A C 1
ATOM 2307 O O . ALA A 1 311 ? 0.372 -4.666 9.712 1.00 96.56 311 ALA A O 1
ATOM 2308 N N . GLN A 1 312 ? 1.369 -5.246 11.637 1.00 97.12 312 GLN A N 1
ATOM 2309 C CA . GLN A 1 312 ? 0.131 -5.645 12.293 1.00 97.12 312 GLN A CA 1
ATOM 2310 C C . GLN A 1 312 ? -0.759 -4.433 12.604 1.00 97.12 312 GLN A C 1
ATOM 2312 O O . GLN A 1 312 ? -1.975 -4.522 12.428 1.00 97.12 312 GLN A O 1
ATOM 2317 N N . ASP A 1 313 ? -0.177 -3.295 12.991 1.00 97.38 313 ASP A N 1
ATOM 2318 C CA . ASP A 1 313 ? -0.910 -2.039 13.174 1.00 97.38 313 ASP A CA 1
ATOM 2319 C C . ASP A 1 313 ? -1.576 -1.597 11.863 1.00 97.38 313 ASP A C 1
ATOM 2321 O O . ASP A 1 313 ? -2.758 -1.251 11.864 1.00 97.38 313 ASP A O 1
ATOM 2325 N N . ALA A 1 314 ? -0.878 -1.704 10.725 1.00 97.94 314 ALA A N 1
ATOM 2326 C CA . ALA A 1 314 ? -1.461 -1.449 9.404 1.00 97.94 314 ALA A CA 1
ATOM 2327 C C . ALA A 1 314 ? -2.682 -2.335 9.128 1.00 97.94 314 ALA A C 1
ATOM 2329 O O . ALA A 1 314 ? -3.721 -1.835 8.693 1.00 97.94 314 ALA A O 1
ATOM 2330 N N . ALA A 1 315 ? -2.595 -3.632 9.428 1.00 97.94 315 ALA A N 1
ATOM 2331 C CA . ALA A 1 315 ? -3.718 -4.552 9.274 1.00 97.94 315 ALA A CA 1
ATOM 2332 C C . ALA A 1 315 ? -4.905 -4.197 10.187 1.00 97.94 315 ALA A C 1
ATOM 2334 O O . ALA A 1 315 ? -6.053 -4.227 9.742 1.00 97.94 315 ALA A O 1
ATOM 2335 N N . VAL A 1 316 ? -4.643 -3.807 11.440 1.00 98.06 316 VAL A N 1
ATOM 2336 C CA . VAL A 1 316 ? -5.681 -3.385 12.394 1.00 98.06 316 VAL A CA 1
ATOM 2337 C C . VAL A 1 316 ? -6.369 -2.101 11.932 1.00 98.06 316 VAL A C 1
ATOM 2339 O O . VAL A 1 316 ? -7.601 -2.046 11.928 1.00 98.06 316 VAL A O 1
ATOM 2342 N N . LEU A 1 317 ? -5.603 -1.084 11.526 1.00 97.69 317 LEU A N 1
ATOM 2343 C CA . LEU A 1 317 ? -6.146 0.177 11.012 1.00 97.69 317 LEU A CA 1
ATOM 2344 C C . LEU A 1 317 ? -6.942 -0.038 9.720 1.00 97.69 317 LEU A C 1
ATOM 2346 O O . LEU A 1 317 ? -7.994 0.573 9.538 1.00 97.69 317 LEU A O 1
ATOM 2350 N N . PHE A 1 318 ? -6.470 -0.926 8.842 1.00 98.06 318 PHE A N 1
ATOM 2351 C CA . PHE A 1 318 ? -7.164 -1.296 7.613 1.00 98.06 318 PHE A CA 1
ATOM 2352 C C . PHE A 1 318 ? -8.508 -1.980 7.888 1.00 98.06 318 PHE A C 1
ATOM 2354 O O . PHE A 1 318 ? -9.522 -1.594 7.305 1.00 98.06 318 PHE A O 1
ATOM 2361 N N . GLU A 1 319 ? -8.529 -2.979 8.776 1.00 96.94 319 GLU A N 1
ATOM 2362 C CA . GLU A 1 319 ? -9.742 -3.721 9.141 1.00 96.94 319 GLU A CA 1
ATOM 2363 C C . GLU A 1 319 ? -10.770 -2.811 9.833 1.00 96.94 319 GLU A C 1
ATOM 2365 O O . GLU A 1 319 ? -11.973 -2.917 9.594 1.00 96.94 319 GLU A O 1
ATOM 2370 N N . ASN A 1 320 ? -10.295 -1.871 10.655 1.00 96.38 320 ASN A N 1
ATOM 2371 C CA . ASN A 1 320 ? -11.124 -0.999 11.489 1.00 96.38 320 ASN A CA 1
ATOM 2372 C C . ASN A 1 320 ? -11.193 0.438 10.959 1.00 96.38 320 ASN A C 1
ATOM 2374 O O . ASN A 1 320 ? -11.469 1.374 11.709 1.00 96.38 320 ASN A O 1
ATOM 2378 N N . SER A 1 321 ? -11.009 0.632 9.652 1.00 94.31 321 SER A N 1
ATOM 2379 C CA . SER A 1 321 ? -10.981 1.953 9.011 1.00 94.31 321 SER A CA 1
ATOM 2380 C C . SER A 1 321 ? -12.256 2.780 9.240 1.00 94.31 321 SER A C 1
ATOM 2382 O O . SER A 1 321 ? -12.230 4.008 9.197 1.00 94.31 321 SER A O 1
ATOM 2384 N N . ALA A 1 322 ? -13.384 2.108 9.491 1.00 92.50 322 ALA A N 1
ATOM 2385 C CA . ALA A 1 322 ? -14.676 2.718 9.811 1.00 92.50 322 ALA A CA 1
ATOM 2386 C C . ALA A 1 322 ? -14.984 2.780 11.323 1.00 92.50 322 ALA A C 1
ATOM 2388 O O . ALA A 1 322 ? -15.994 3.362 11.712 1.00 92.50 322 ALA A O 1
ATOM 2389 N N . ASN A 1 323 ? -14.138 2.199 12.179 1.00 93.19 323 ASN A N 1
ATOM 2390 C CA . ASN A 1 323 ? -14.345 2.092 13.623 1.00 93.19 323 ASN A CA 1
ATOM 2391 C C . ASN A 1 323 ? -13.148 2.662 14.395 1.00 93.19 323 ASN A C 1
ATOM 2393 O O . ASN A 1 323 ? -12.334 1.928 14.953 1.00 93.19 323 ASN A O 1
ATOM 2397 N N . VAL A 1 324 ? -13.074 3.993 14.477 1.00 92.25 324 VAL A N 1
ATOM 2398 C CA . VAL A 1 324 ? -12.014 4.668 15.243 1.00 92.25 324 VAL A CA 1
ATOM 2399 C C . VAL A 1 324 ? -12.048 4.305 16.728 1.00 92.25 324 VAL A C 1
ATOM 2401 O O . VAL A 1 324 ? -11.013 4.312 17.378 1.00 92.25 324 VAL A O 1
ATOM 2404 N N . SER A 1 325 ? -13.220 3.959 17.271 1.00 91.62 325 SER A N 1
ATOM 2405 C CA . SER A 1 325 ? -13.393 3.613 18.684 1.00 91.62 325 SER A CA 1
ATOM 2406 C C . SER A 1 325 ? -12.889 2.220 19.075 1.00 91.62 325 SER A C 1
ATOM 2408 O O . SER A 1 325 ? -12.956 1.890 20.259 1.00 91.62 325 SER A O 1
ATOM 2410 N N . ASP A 1 326 ? -12.402 1.404 18.130 1.00 95.06 326 ASP A N 1
ATOM 2411 C CA . ASP A 1 326 ? -11.744 0.137 18.467 1.00 95.06 326 ASP A CA 1
ATOM 2412 C C . ASP A 1 326 ? -10.537 0.417 19.392 1.00 95.06 326 ASP A C 1
ATOM 2414 O O . ASP A 1 326 ? -9.694 1.253 19.054 1.00 95.06 326 ASP A O 1
ATOM 2418 N N . PRO A 1 327 ? -10.421 -0.251 20.556 1.00 94.94 327 PRO A N 1
ATOM 2419 C CA . PRO A 1 327 ? -9.335 0.000 21.504 1.00 94.94 327 PRO A CA 1
ATOM 2420 C C . PRO A 1 327 ? -7.932 -0.176 20.910 1.00 94.94 327 PRO A C 1
ATOM 2422 O O . PRO A 1 327 ? -7.003 0.517 21.319 1.00 94.94 327 PRO A O 1
ATOM 2425 N N . ARG A 1 328 ? -7.770 -1.077 19.934 1.00 95.88 328 ARG A N 1
ATOM 2426 C CA . ARG A 1 328 ? -6.498 -1.292 19.236 1.00 95.88 328 ARG A CA 1
ATOM 2427 C C . ARG A 1 328 ? -6.184 -0.109 18.326 1.00 95.88 328 ARG A C 1
ATOM 2429 O O . ARG A 1 328 ? -5.056 0.365 18.327 1.00 95.88 328 ARG A O 1
ATOM 2436 N N . VAL A 1 329 ? -7.185 0.414 17.609 1.00 96.19 329 VAL A N 1
ATOM 2437 C CA . VAL A 1 329 ? -7.035 1.632 16.793 1.00 96.19 329 VAL A CA 1
ATOM 2438 C C . VAL A 1 329 ? -6.671 2.824 17.674 1.00 96.19 329 VAL A C 1
ATOM 2440 O O . VAL A 1 329 ? -5.741 3.551 17.345 1.00 96.19 329 VAL A O 1
ATOM 2443 N N . GLN A 1 330 ? -7.349 2.997 18.812 1.00 95.00 330 GLN A N 1
ATOM 2444 C CA . GLN A 1 330 ? -7.035 4.056 19.778 1.00 95.00 330 GLN A CA 1
ATOM 2445 C C . GLN A 1 330 ? -5.576 3.985 20.240 1.00 95.00 330 GLN A C 1
ATOM 2447 O O . GLN A 1 330 ? -4.864 4.977 20.136 1.00 95.00 330 GLN A O 1
ATOM 2452 N N . ALA A 1 331 ? -5.109 2.801 20.649 1.00 94.38 331 ALA A N 1
ATOM 2453 C CA . ALA A 1 331 ? -3.728 2.606 21.087 1.00 94.38 331 ALA A CA 1
ATOM 2454 C C . ALA A 1 331 ? -2.700 2.937 19.989 1.00 94.38 331 ALA A C 1
ATOM 2456 O O . ALA A 1 331 ? -1.681 3.569 20.265 1.00 94.38 331 ALA A O 1
ATOM 2457 N N . ILE A 1 332 ? -2.972 2.552 18.737 1.00 94.56 332 ILE A N 1
ATOM 2458 C CA . ILE A 1 332 ? -2.102 2.879 17.598 1.00 94.56 332 ILE A CA 1
ATOM 2459 C C . ILE A 1 332 ? -2.073 4.394 17.364 1.00 94.56 332 ILE A C 1
ATOM 2461 O O . ILE A 1 332 ? -0.998 4.977 17.226 1.00 94.56 332 ILE A O 1
ATOM 2465 N N . LEU A 1 333 ? -3.238 5.049 17.345 1.00 93.06 333 LEU A N 1
ATOM 2466 C CA . LEU A 1 333 ? -3.331 6.495 17.135 1.00 93.06 333 LEU A CA 1
ATOM 2467 C C . LEU A 1 333 ? -2.648 7.285 18.255 1.00 93.06 333 LEU A C 1
ATOM 2469 O O . LEU A 1 333 ? -1.948 8.255 17.964 1.00 93.06 333 LEU A O 1
ATOM 2473 N N . ASP A 1 334 ? -2.801 6.854 19.505 1.00 90.75 334 ASP A N 1
ATOM 2474 C CA . ASP A 1 334 ? -2.101 7.448 20.641 1.00 90.75 334 ASP A CA 1
ATOM 2475 C C . ASP A 1 334 ? -0.586 7.322 20.447 1.00 90.75 334 ASP A C 1
ATOM 2477 O O . ASP A 1 334 ? 0.131 8.320 20.521 1.00 90.75 334 ASP A O 1
ATOM 2481 N N . ASN A 1 335 ? -0.079 6.135 20.102 1.00 89.00 335 ASN A N 1
ATOM 2482 C CA . ASN A 1 335 ? 1.351 5.935 19.855 1.00 89.00 335 ASN A CA 1
ATOM 2483 C C . ASN A 1 335 ? 1.887 6.834 18.730 1.00 89.00 335 ASN A C 1
ATOM 2485 O O . ASN A 1 335 ? 2.973 7.400 18.874 1.00 89.00 335 ASN A O 1
ATOM 2489 N N . LEU A 1 336 ? 1.132 7.023 17.643 1.00 86.06 336 LEU A N 1
ATOM 2490 C CA . LEU A 1 336 ? 1.521 7.902 16.533 1.00 86.06 336 LEU A CA 1
ATOM 2491 C C . LEU A 1 336 ? 1.596 9.379 16.943 1.00 86.06 336 LEU A C 1
ATOM 2493 O O . LEU A 1 336 ? 2.496 10.092 16.504 1.00 86.06 336 LEU A O 1
ATOM 2497 N N . GLN A 1 337 ? 0.692 9.849 17.806 1.00 79.62 337 GLN A N 1
ATOM 2498 C CA . GLN A 1 337 ? 0.718 11.231 18.303 1.00 79.62 337 GLN A CA 1
ATOM 2499 C C . GLN A 1 337 ? 1.949 11.518 19.169 1.00 79.62 337 GLN A C 1
ATOM 2501 O O . GLN A 1 337 ? 2.504 12.618 19.115 1.00 79.62 337 GLN A O 1
ATOM 2506 N N . HIS A 1 338 ? 2.391 10.528 19.946 1.00 73.00 338 HIS A N 1
ATOM 2507 C CA . HIS A 1 338 ? 3.594 10.636 20.772 1.00 73.00 338 HIS A CA 1
ATOM 2508 C C . HIS A 1 338 ? 4.879 10.434 19.953 1.00 73.00 338 HIS A C 1
ATOM 2510 O O . HIS A 1 338 ? 5.917 11.009 20.277 1.00 73.00 338 HIS A O 1
ATOM 2516 N N . SER A 1 339 ? 4.801 9.675 18.859 1.00 65.19 339 SER A N 1
ATOM 2517 C CA . SER A 1 339 ? 5.917 9.335 17.969 1.00 65.19 339 SER A CA 1
ATOM 2518 C C . SER A 1 339 ? 5.989 10.283 16.773 1.00 65.19 339 SER A C 1
ATOM 2520 O O . SER A 1 339 ? 5.973 9.845 15.624 1.00 65.19 339 SER A O 1
ATOM 2522 N N . LYS A 1 340 ? 6.031 11.598 17.024 1.00 49.47 340 LYS A N 1
ATOM 2523 C CA . LYS A 1 340 ? 6.159 12.606 15.962 1.00 49.47 340 LYS A CA 1
ATOM 2524 C C . LYS A 1 340 ? 7.327 12.209 15.036 1.00 49.47 340 LYS A C 1
ATOM 2526 O O . LYS A 1 340 ? 8.441 12.069 15.550 1.00 49.47 340 LYS A O 1
ATOM 2531 N N . PRO A 1 341 ? 7.116 12.019 13.719 1.00 45.62 341 PRO A N 1
ATOM 2532 C CA . PRO A 1 341 ? 8.218 11.729 12.814 1.00 45.62 341 PRO A CA 1
ATOM 2533 C C . PRO A 1 341 ? 9.224 12.874 12.917 1.00 45.62 341 PRO A C 1
ATOM 2535 O O . PRO A 1 341 ? 8.838 14.044 12.830 1.00 45.62 341 PRO A O 1
ATOM 2538 N N . GLN A 1 342 ? 10.491 12.555 13.181 1.00 35.88 342 GLN A N 1
ATOM 2539 C CA . GLN A 1 342 ? 11.551 13.546 13.047 1.00 35.88 342 GLN A CA 1
ATOM 2540 C C . GLN A 1 342 ? 11.588 13.955 11.573 1.00 35.88 342 GLN A C 1
ATOM 2542 O O . GLN A 1 342 ? 11.792 13.102 10.711 1.00 35.88 342 GLN A O 1
ATOM 2547 N N . ALA A 1 343 ? 11.274 15.227 11.327 1.00 34.56 343 ALA A N 1
ATOM 2548 C CA . ALA A 1 343 ? 11.447 15.888 10.040 1.00 34.56 343 ALA A CA 1
ATOM 2549 C C . ALA A 1 343 ? 12.933 16.048 9.700 1.00 34.56 343 ALA A C 1
ATOM 2551 O O . ALA A 1 343 ? 13.743 16.136 10.656 1.00 34.56 343 ALA A O 1
#